Protein AF-A0AB39KLT4-F1 (afdb_monomer)

Sequence (245 aa):
MTHFNELHLILNKYLKWNKSHVKCFTLIMLALIVKQTCNLSSASKALPITCLPQSFYRRIQRFFADQYFDYRQISQLIFNIFSFDKVQLTLDRTNWKWGKRDINLLMLAIVYRGIAILVVSPMFNASAIRDYALRWEIETLFSCLKGRGFNLENTRLTDPRRVKKLIAVLAIGFCWCYLTGEWQHDRKKAIKIKKHGRLSVSLFRYGLDYVQMAILRLIGFGKKEEFKKVLAILRKKKPDRTRAL

Secondary structure (DSSP, 8-state):
-HHHHHHHHHHHTT----HHHHHHHHHHHHHHHHHT---HHHHTTSS--SS-HHHHHHHHHHHHHH----HHHHHHHHHHHHT-SS-EEEEEEEEEEETTEEEEEEEEEEEETTEEEE---SS--GGGGTTTT--HHHHHHHHHHTTTTT-GGG----SHHHHHHHHHHHHHHHHHHHHHHHHHHHHT-PPPBPTTSSBSS-HHHHHHHHHHHHHHHHHHH--HHHHHHHHHHHH---TTTT---

Structure (mmCIF, N/CA/C/O backbone):
data_AF-A0AB39KLT4-F1
#
_entry.id   AF-A0AB39KLT4-F1
#
loop_
_atom_site.group_PDB
_atom_site.id
_atom_site.type_symbol
_atom_site.label_atom_id
_atom_site.label_alt_id
_atom_site.label_comp_id
_atom_site.label_asym_id
_atom_site.label_entity_id
_atom_site.label_seq_id
_atom_site.pdbx_PDB_ins_code
_atom_site.Cartn_x
_atom_site.Cartn_y
_atom_site.Cartn_z
_atom_site.occupancy
_atom_site.B_iso_or_equiv
_atom_site.auth_seq_id
_atom_site.auth_comp_id
_atom_site.auth_asym_id
_atom_site.auth_atom_id
_atom_site.pdbx_PDB_model_num
ATOM 1 N N . MET A 1 1 ? 5.749 8.772 16.935 1.00 54.19 1 MET A N 1
ATOM 2 C CA . MET A 1 1 ? 6.040 7.799 15.844 1.00 54.19 1 MET A CA 1
ATOM 3 C C . MET A 1 1 ? 5.883 6.319 16.248 1.00 54.19 1 MET A C 1
ATOM 5 O O . MET A 1 1 ? 6.226 5.443 15.463 1.00 54.19 1 MET A O 1
ATOM 9 N N . THR A 1 2 ? 5.332 5.997 17.424 1.00 57.59 2 THR A N 1
ATOM 10 C CA . THR A 1 2 ? 5.188 4.616 17.936 1.00 57.59 2 THR A CA 1
ATOM 11 C C . THR A 1 2 ? 4.309 3.716 17.060 1.00 57.59 2 THR A C 1
ATOM 13 O O . THR A 1 2 ? 4.642 2.557 16.853 1.00 57.59 2 THR A O 1
ATOM 16 N N . HIS A 1 3 ? 3.249 4.245 16.449 1.00 64.12 3 HIS A N 1
ATOM 17 C CA . HIS A 1 3 ? 2.343 3.430 15.629 1.00 64.12 3 HIS A CA 1
ATOM 18 C C . HIS A 1 3 ? 2.910 3.034 14.257 1.00 64.12 3 HIS A C 1
ATOM 20 O O . HIS A 1 3 ? 2.567 1.977 13.733 1.00 64.12 3 HIS A O 1
ATOM 26 N N . PHE A 1 4 ? 3.840 3.809 13.686 1.00 73.81 4 PHE A N 1
ATOM 27 C CA . PHE A 1 4 ? 4.582 3.347 12.505 1.00 73.81 4 PHE A CA 1
ATOM 28 C C . PHE A 1 4 ? 5.526 2.190 12.851 1.00 73.81 4 PHE A C 1
ATOM 30 O O . PHE A 1 4 ? 5.764 1.327 12.006 1.00 73.81 4 PHE A O 1
ATOM 37 N N . ASN A 1 5 ? 5.999 2.115 14.102 1.00 78.31 5 ASN A N 1
ATOM 38 C CA . ASN A 1 5 ? 6.772 0.966 14.567 1.00 78.31 5 ASN A CA 1
ATOM 39 C C . ASN A 1 5 ? 5.910 -0.303 14.627 1.00 78.31 5 ASN A C 1
ATOM 41 O O . ASN A 1 5 ? 6.411 -1.378 14.324 1.00 78.31 5 ASN A O 1
ATOM 45 N N . GLU A 1 6 ? 4.618 -0.202 14.947 1.00 82.94 6 GLU A N 1
ATOM 46 C CA . GLU A 1 6 ? 3.718 -1.362 14.937 1.00 82.94 6 GLU A CA 1
ATOM 47 C C . GLU A 1 6 ? 3.526 -1.949 13.533 1.00 82.94 6 GLU A C 1
ATOM 49 O O . GLU A 1 6 ? 3.586 -3.166 13.369 1.00 82.94 6 GLU A O 1
ATOM 54 N N . LEU A 1 7 ? 3.334 -1.101 12.516 1.00 84.38 7 LEU A N 1
ATOM 55 C CA . LEU A 1 7 ? 3.268 -1.546 11.119 1.00 84.38 7 LEU A CA 1
ATOM 56 C C . LEU A 1 7 ? 4.579 -2.211 10.689 1.00 84.38 7 LEU A C 1
ATOM 58 O O . LEU A 1 7 ? 4.577 -3.272 10.069 1.00 84.38 7 LEU A O 1
ATOM 62 N N . HIS A 1 8 ? 5.699 -1.609 11.081 1.00 84.94 8 HIS A N 1
ATOM 63 C CA . HIS A 1 8 ? 7.023 -2.169 10.866 1.00 84.94 8 HIS A CA 1
ATOM 64 C C . HIS A 1 8 ? 7.173 -3.562 11.498 1.00 84.94 8 HIS A C 1
ATOM 66 O O . HIS A 1 8 ? 7.682 -4.457 10.833 1.00 84.94 8 HIS A O 1
ATOM 72 N N . LEU A 1 9 ? 6.693 -3.782 12.728 1.00 84.25 9 LEU A N 1
ATOM 73 C CA . LEU A 1 9 ? 6.740 -5.096 13.386 1.00 84.25 9 LEU A CA 1
ATOM 74 C C . LEU A 1 9 ? 5.909 -6.151 12.646 1.00 84.25 9 LEU A C 1
ATOM 76 O O . LEU A 1 9 ? 6.361 -7.285 12.496 1.00 84.25 9 LEU A O 1
ATOM 80 N N . ILE A 1 10 ? 4.724 -5.777 12.146 1.00 84.62 10 ILE A N 1
ATOM 81 C CA . ILE A 1 10 ? 3.888 -6.678 11.338 1.00 84.62 10 ILE A CA 1
ATOM 82 C C . ILE A 1 10 ? 4.647 -7.099 10.079 1.00 84.62 10 ILE A C 1
ATOM 84 O O . ILE A 1 10 ? 4.729 -8.287 9.788 1.00 84.62 10 ILE A O 1
ATOM 88 N N . LEU A 1 11 ? 5.232 -6.141 9.356 1.00 86.06 11 LEU A N 1
ATOM 89 C CA . LEU A 1 11 ? 5.959 -6.419 8.117 1.00 86.06 11 LEU A CA 1
ATOM 90 C C . LEU A 1 11 ? 7.245 -7.217 8.368 1.00 86.06 11 LEU A C 1
ATOM 92 O O . LEU A 1 11 ? 7.521 -8.157 7.632 1.00 86.06 11 LEU A O 1
ATOM 96 N N . ASN A 1 12 ? 7.993 -6.906 9.430 1.00 86.88 12 ASN A N 1
ATOM 97 C CA . ASN A 1 12 ? 9.254 -7.572 9.774 1.00 86.88 12 ASN A CA 1
ATOM 98 C C . ASN A 1 12 ? 9.076 -9.051 10.162 1.00 86.88 12 ASN A C 1
ATOM 100 O O . ASN A 1 12 ? 10.026 -9.821 10.086 1.00 86.88 12 ASN A O 1
ATOM 104 N N . LYS A 1 13 ? 7.866 -9.471 10.562 1.00 84.25 13 LYS A N 1
ATOM 105 C CA . LYS A 1 13 ? 7.557 -10.892 10.800 1.00 84.25 13 LYS A CA 1
ATOM 106 C C . LYS A 1 13 ? 7.669 -11.733 9.523 1.00 84.25 13 LYS A C 1
ATOM 108 O O . LYS A 1 13 ? 7.976 -12.918 9.603 1.00 84.25 13 LYS A O 1
ATOM 113 N N . TYR A 1 14 ? 7.404 -11.128 8.367 1.00 82.56 14 TYR A N 1
ATOM 114 C CA . TYR A 1 14 ? 7.373 -11.823 7.079 1.00 82.56 14 TYR A CA 1
ATOM 115 C C . TYR A 1 14 ? 8.554 -11.444 6.190 1.00 82.56 14 TYR A C 1
ATOM 117 O O . TYR A 1 14 ? 9.120 -12.295 5.511 1.00 82.56 14 TYR A O 1
ATOM 125 N N . LEU A 1 15 ? 8.937 -10.168 6.212 1.00 83.62 15 LEU A N 1
ATOM 126 C CA . LEU A 1 15 ? 10.084 -9.648 5.488 1.00 83.62 15 LEU A CA 1
ATOM 127 C C . LEU A 1 15 ? 11.312 -9.834 6.374 1.00 83.62 15 LEU A C 1
ATOM 129 O O . LEU A 1 15 ? 11.500 -9.087 7.333 1.00 83.62 15 LEU A O 1
ATOM 133 N N . LYS A 1 16 ? 12.156 -10.817 6.050 1.00 84.94 16 LYS A N 1
ATOM 134 C CA . LYS A 1 16 ? 13.413 -11.112 6.764 1.00 84.94 16 LYS A CA 1
ATOM 135 C C . LYS A 1 16 ? 14.506 -10.085 6.439 1.00 84.94 16 LYS A C 1
ATOM 137 O O . LYS A 1 16 ? 15.639 -10.429 6.120 1.00 84.94 16 LYS A O 1
ATOM 142 N N . TRP A 1 17 ? 14.147 -8.809 6.422 1.00 89.88 17 TRP A N 1
ATOM 143 C CA . TRP A 1 17 ? 15.053 -7.709 6.127 1.00 89.88 17 TRP A CA 1
ATOM 144 C C . TRP A 1 17 ? 15.588 -7.110 7.422 1.00 89.88 17 TRP A C 1
ATOM 146 O O . TRP A 1 17 ? 15.015 -7.276 8.496 1.00 89.88 17 TRP A O 1
ATOM 156 N N . ASN A 1 18 ? 16.683 -6.358 7.322 1.00 90.19 18 ASN A N 1
ATOM 157 C CA . ASN A 1 18 ? 17.160 -5.599 8.467 1.00 90.19 18 ASN A CA 1
ATOM 158 C C . ASN A 1 18 ? 16.132 -4.517 8.880 1.00 90.19 18 ASN A C 1
ATOM 160 O O . ASN A 1 18 ? 15.278 -4.063 8.103 1.00 90.19 18 ASN A O 1
ATOM 164 N N . LYS A 1 19 ? 16.248 -4.051 10.127 1.00 87.44 19 LYS A N 1
ATOM 165 C CA . LYS A 1 19 ? 15.305 -3.093 10.720 1.00 87.44 19 LYS A CA 1
ATOM 166 C C . LYS A 1 19 ? 15.206 -1.784 9.925 1.00 87.44 19 LYS A C 1
ATOM 168 O O . LYS A 1 19 ? 14.123 -1.210 9.805 1.00 87.44 19 LYS A O 1
ATOM 173 N N . SER A 1 20 ? 16.318 -1.280 9.389 1.00 87.88 20 SER A N 1
ATOM 174 C CA . SER A 1 20 ? 16.344 -0.016 8.640 1.00 87.88 20 SER A CA 1
ATOM 175 C C . SER A 1 20 ? 15.633 -0.134 7.287 1.00 87.88 20 SER A C 1
ATOM 177 O O . SER A 1 20 ? 14.920 0.793 6.896 1.00 87.88 20 SER A O 1
ATOM 179 N N . HIS A 1 21 ? 15.739 -1.277 6.610 1.00 90.44 21 HIS A N 1
ATOM 180 C CA . HIS A 1 21 ? 15.099 -1.541 5.323 1.00 90.44 21 HIS A CA 1
ATOM 181 C C . HIS A 1 21 ? 13.593 -1.730 5.473 1.00 90.44 21 HIS A C 1
ATOM 183 O O . HIS A 1 21 ? 12.843 -1.112 4.719 1.00 90.44 21 HIS A O 1
ATOM 189 N N . VAL A 1 22 ? 13.116 -2.463 6.488 1.00 91.19 22 VAL A N 1
ATOM 190 C CA . VAL A 1 22 ? 11.664 -2.553 6.741 1.00 91.19 22 VAL A CA 1
ATOM 191 C C . VAL A 1 22 ? 11.091 -1.192 7.140 1.00 91.19 22 VAL A C 1
ATOM 193 O O . VAL A 1 22 ? 9.999 -0.830 6.698 1.00 91.19 22 VAL A O 1
ATOM 196 N N . LYS A 1 23 ? 11.816 -0.383 7.929 1.00 89.44 23 LYS A N 1
ATOM 197 C CA . LYS A 1 23 ? 11.408 1.006 8.213 1.00 89.44 23 LYS A CA 1
ATOM 198 C C . LYS A 1 23 ? 11.311 1.839 6.932 1.00 89.44 23 LYS A C 1
ATOM 200 O O . LYS A 1 23 ? 10.306 2.515 6.730 1.00 89.44 23 LYS A O 1
ATOM 205 N N . CYS A 1 24 ? 12.318 1.775 6.058 1.00 91.31 24 CYS A N 1
ATOM 206 C CA . CYS A 1 24 ? 12.301 2.487 4.781 1.00 91.31 24 CYS A CA 1
ATOM 207 C C . CYS A 1 24 ? 11.128 2.032 3.906 1.00 91.31 24 CYS A C 1
ATOM 209 O O . CYS A 1 24 ? 10.390 2.874 3.404 1.00 91.31 24 CYS A O 1
ATOM 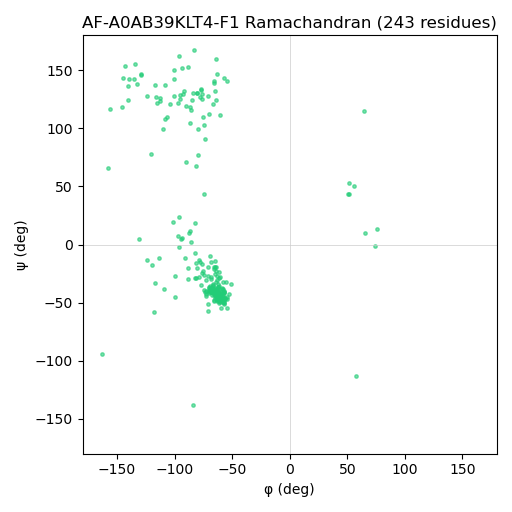211 N N . PHE A 1 25 ? 10.907 0.722 3.786 1.00 93.00 25 PHE A N 1
ATOM 212 C CA . PHE A 1 25 ? 9.783 0.142 3.054 1.00 93.00 25 PHE A CA 1
ATOM 213 C C . PHE A 1 25 ? 8.436 0.638 3.587 1.00 93.00 25 PHE A C 1
ATOM 215 O O . PHE A 1 25 ? 7.585 1.074 2.815 1.00 93.00 25 PHE A O 1
ATOM 222 N N . THR A 1 26 ? 8.270 0.638 4.912 1.00 92.44 26 THR A N 1
ATOM 223 C CA . THR A 1 26 ? 7.058 1.129 5.580 1.00 92.44 26 THR A CA 1
ATOM 224 C C . THR A 1 26 ? 6.803 2.593 5.228 1.00 92.44 26 THR A C 1
ATOM 226 O O . THR A 1 26 ? 5.696 2.950 4.835 1.00 92.44 26 THR A O 1
ATOM 229 N N . LEU A 1 27 ? 7.835 3.440 5.306 1.00 92.12 27 LEU A N 1
ATOM 230 C CA . LEU A 1 27 ? 7.728 4.858 4.956 1.00 92.12 27 LEU A CA 1
ATOM 231 C C . LEU A 1 27 ? 7.417 5.072 3.471 1.00 92.12 27 LEU A C 1
ATOM 233 O O . LEU A 1 27 ? 6.599 5.929 3.153 1.00 92.12 27 LEU A O 1
ATOM 237 N N . ILE A 1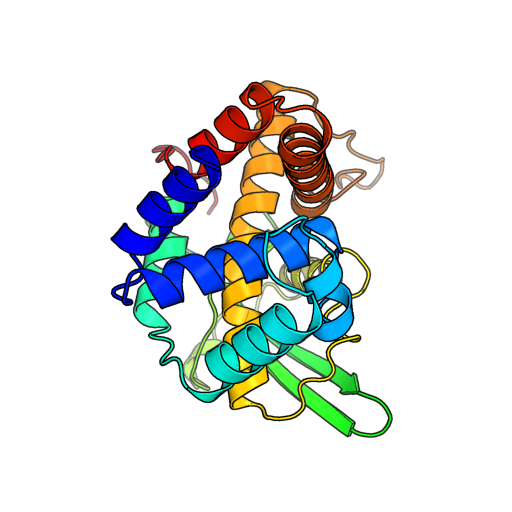 28 ? 8.034 4.298 2.572 1.00 94.12 28 ILE A N 1
ATOM 238 C CA . ILE A 1 28 ? 7.738 4.350 1.134 1.00 94.12 28 ILE A CA 1
ATOM 239 C C . ILE A 1 28 ? 6.266 4.008 0.910 1.00 94.12 28 ILE A C 1
ATOM 241 O O . ILE A 1 28 ? 5.546 4.809 0.329 1.00 94.12 28 ILE A O 1
ATOM 245 N N . MET A 1 29 ? 5.796 2.866 1.412 1.00 94.75 29 MET A N 1
ATOM 246 C CA . MET A 1 29 ? 4.407 2.431 1.244 1.00 94.75 29 MET A CA 1
ATOM 247 C C . MET A 1 29 ? 3.411 3.479 1.764 1.00 94.75 29 MET A C 1
ATOM 249 O O . MET A 1 29 ? 2.468 3.832 1.060 1.00 94.75 29 MET A O 1
ATOM 253 N N . LEU A 1 30 ? 3.647 4.028 2.961 1.00 93.88 30 LEU A N 1
ATOM 254 C CA . LEU A 1 30 ? 2.813 5.092 3.529 1.00 93.88 30 LEU A CA 1
ATOM 255 C C . LEU A 1 30 ? 2.836 6.360 2.668 1.00 93.88 30 LEU A C 1
ATOM 257 O O . LEU A 1 30 ? 1.790 6.961 2.446 1.00 93.88 30 LEU A O 1
ATOM 261 N N . ALA A 1 31 ? 4.000 6.757 2.152 1.00 94.25 31 ALA A N 1
ATOM 262 C CA . ALA A 1 31 ? 4.128 7.918 1.279 1.00 94.25 31 ALA A CA 1
ATOM 263 C C . ALA A 1 31 ? 3.367 7.739 -0.045 1.00 94.25 31 ALA A C 1
ATOM 265 O O . ALA A 1 31 ? 2.678 8.663 -0.479 1.00 94.25 31 ALA A O 1
ATOM 266 N N . LEU A 1 32 ? 3.444 6.548 -0.653 1.00 95.12 32 LEU A N 1
ATOM 267 C CA . LEU A 1 32 ? 2.709 6.207 -1.876 1.00 95.12 32 LEU A CA 1
ATOM 268 C C . LEU A 1 32 ? 1.192 6.217 -1.640 1.00 95.12 32 LEU A C 1
ATOM 270 O O . LEU A 1 32 ? 0.457 6.727 -2.479 1.00 95.12 32 LEU A O 1
ATOM 274 N N . ILE A 1 33 ? 0.724 5.715 -0.491 1.00 95.12 33 ILE A N 1
ATOM 275 C CA . ILE A 1 33 ? -0.693 5.760 -0.092 1.00 95.12 33 ILE A CA 1
ATOM 276 C C . ILE A 1 33 ? -1.153 7.205 0.136 1.00 95.12 33 ILE A C 1
ATOM 278 O O . ILE A 1 33 ? -2.187 7.617 -0.382 1.00 95.12 33 ILE A O 1
ATOM 282 N N . VAL A 1 34 ? -0.377 7.995 0.884 1.00 94.44 34 VAL A N 1
ATOM 283 C CA . VAL A 1 34 ? -0.745 9.374 1.234 1.00 94.44 34 VAL A CA 1
ATOM 284 C C . VAL A 1 34 ? -0.762 10.283 0.012 1.00 94.44 34 VAL A C 1
ATOM 286 O O . VAL A 1 34 ? -1.661 11.111 -0.105 1.00 94.44 34 VAL A O 1
ATOM 289 N N . LYS A 1 35 ? 0.206 10.151 -0.900 1.00 93.69 35 LYS A N 1
ATOM 290 C CA . LYS A 1 35 ? 0.260 10.976 -2.117 1.00 93.69 35 LYS A CA 1
ATOM 291 C C . LYS A 1 35 ? -0.455 10.373 -3.314 1.00 93.69 35 LYS A C 1
ATOM 293 O O . LYS A 1 35 ? -0.621 11.090 -4.294 1.00 93.69 35 LYS A O 1
ATOM 298 N N . GLN A 1 36 ? -0.854 9.103 -3.253 1.00 93.75 36 GLN A N 1
ATOM 299 C CA . GLN A 1 36 ? -1.501 8.397 -4.361 1.00 93.75 36 GLN A CA 1
ATOM 300 C C . GLN A 1 36 ? -0.707 8.536 -5.676 1.00 93.75 36 GLN A C 1
ATOM 302 O O . GLN A 1 36 ? -1.240 8.831 -6.742 1.00 93.75 36 GLN A O 1
ATOM 307 N N . THR A 1 37 ? 0.619 8.397 -5.579 1.00 92.12 37 THR A N 1
ATOM 308 C CA . THR A 1 37 ? 1.544 8.574 -6.704 1.00 92.12 37 THR A CA 1
ATOM 309 C C . THR A 1 37 ? 2.712 7.613 -6.616 1.00 92.12 37 THR A C 1
ATOM 311 O O . THR A 1 37 ? 3.246 7.392 -5.534 1.00 92.12 37 THR A O 1
ATOM 314 N N . CYS A 1 38 ? 3.163 7.114 -7.765 1.00 90.56 38 CYS A N 1
ATOM 315 C CA . CYS A 1 38 ? 4.400 6.349 -7.897 1.00 90.56 38 CYS A CA 1
ATOM 316 C C . CYS A 1 38 ? 5.606 7.205 -8.301 1.00 90.56 38 CYS A C 1
ATOM 318 O O . CYS A 1 38 ? 6.704 6.680 -8.506 1.00 90.56 38 CYS A O 1
ATOM 320 N N . ASN A 1 39 ? 5.438 8.527 -8.386 1.00 92.25 39 ASN A N 1
ATOM 321 C CA . ASN A 1 39 ? 6.555 9.444 -8.532 1.00 92.25 39 ASN A CA 1
ATOM 322 C C . ASN A 1 39 ? 7.295 9.565 -7.192 1.00 92.25 39 ASN A C 1
ATOM 324 O O . ASN A 1 39 ? 6.855 10.260 -6.277 1.00 92.25 39 ASN A O 1
ATOM 328 N N . LEU A 1 40 ? 8.438 8.888 -7.081 1.00 91.69 40 LEU A N 1
ATOM 329 C CA . LEU A 1 40 ? 9.187 8.773 -5.826 1.00 91.69 40 LEU A CA 1
ATOM 330 C C . LEU A 1 40 ? 9.717 10.115 -5.287 1.00 91.69 40 LEU A C 1
ATOM 332 O O . LEU A 1 40 ? 9.878 10.256 -4.076 1.00 91.69 40 LEU A O 1
ATOM 336 N N . SER A 1 41 ? 9.959 11.102 -6.157 1.00 92.44 41 SER A N 1
ATOM 337 C CA . SER A 1 41 ? 10.373 12.452 -5.744 1.00 92.44 41 SER A CA 1
ATOM 338 C C . SER A 1 41 ? 9.201 13.241 -5.156 1.00 92.44 41 SER A C 1
ATOM 340 O O . SER A 1 41 ? 9.350 13.924 -4.144 1.00 92.44 41 SER A O 1
ATOM 342 N N . SER A 1 42 ? 8.008 13.108 -5.739 1.00 91.75 42 SER A N 1
ATOM 343 C CA . SER A 1 42 ? 6.789 13.691 -5.169 1.00 91.75 42 SER A CA 1
ATOM 344 C C . SER A 1 42 ? 6.378 12.986 -3.873 1.00 91.75 42 SER A C 1
ATOM 346 O O . SER A 1 42 ? 6.006 13.645 -2.901 1.00 91.75 42 SER A O 1
ATOM 348 N N . ALA A 1 43 ? 6.487 11.655 -3.826 1.00 91.75 43 ALA A N 1
ATOM 349 C CA . ALA A 1 43 ? 6.172 10.852 -2.648 1.00 91.75 43 ALA A CA 1
ATOM 350 C C . ALA A 1 43 ? 7.106 11.156 -1.464 1.00 91.75 43 ALA A C 1
ATOM 352 O O . ALA A 1 43 ? 6.661 11.144 -0.320 1.00 91.75 43 ALA A O 1
ATOM 353 N N . SER A 1 44 ? 8.376 11.511 -1.691 1.00 91.56 44 SER A N 1
ATOM 354 C CA . SER A 1 44 ? 9.287 11.838 -0.583 1.00 91.56 44 SER A CA 1
ATOM 355 C C . SER A 1 44 ? 8.880 13.089 0.212 1.00 91.56 44 SER A C 1
ATOM 357 O O . SER A 1 44 ? 9.359 13.290 1.325 1.00 91.56 44 SER A O 1
ATOM 359 N N . LYS A 1 45 ? 7.962 13.901 -0.326 1.00 91.44 45 LYS A N 1
ATOM 360 C CA . LYS A 1 45 ? 7.385 15.093 0.316 1.00 91.44 45 LYS A CA 1
ATOM 361 C C . LYS A 1 45 ? 6.067 14.797 1.053 1.00 91.44 45 LYS A C 1
ATOM 363 O O . LYS A 1 45 ? 5.379 15.718 1.476 1.00 91.44 45 LYS A O 1
ATOM 368 N N . ALA A 1 46 ? 5.653 13.529 1.130 1.00 89.12 46 ALA A N 1
ATOM 369 C CA . ALA A 1 46 ? 4.340 13.125 1.637 1.00 89.12 46 ALA A CA 1
ATOM 370 C C . ALA A 1 46 ? 4.203 13.145 3.158 1.00 89.12 46 ALA A C 1
ATOM 372 O O . ALA A 1 46 ? 3.112 13.376 3.672 1.00 89.12 46 ALA A O 1
ATOM 373 N N . LEU A 1 47 ? 5.285 12.813 3.857 1.00 86.38 47 LEU A N 1
ATOM 374 C CA . LEU A 1 47 ? 5.279 12.534 5.286 1.00 86.38 47 LEU A CA 1
ATOM 375 C C . LEU A 1 47 ? 6.160 13.570 5.997 1.00 86.38 47 LEU A C 1
ATOM 377 O O . LEU A 1 47 ? 7.266 13.824 5.516 1.00 86.38 47 LEU A O 1
ATOM 381 N N . PRO A 1 48 ? 5.738 14.126 7.145 1.00 82.75 48 PRO A N 1
ATOM 382 C CA . PRO A 1 48 ? 6.571 15.004 7.958 1.00 82.75 48 PRO A CA 1
ATOM 383 C C . PRO A 1 48 ? 7.531 14.153 8.786 1.00 82.75 48 PRO A C 1
ATOM 385 O O . PRO A 1 48 ? 7.331 13.856 9.963 1.00 82.75 48 PRO A O 1
ATOM 388 N N . ILE A 1 49 ? 8.561 13.677 8.105 1.00 82.31 49 ILE A N 1
ATOM 389 C CA . ILE A 1 49 ? 9.702 12.992 8.699 1.00 82.31 49 ILE A CA 1
ATOM 390 C C . ILE A 1 49 ? 10.761 14.026 9.081 1.00 82.31 49 ILE A C 1
ATOM 392 O O . ILE A 1 49 ? 10.874 15.071 8.452 1.00 82.31 49 ILE A O 1
ATOM 396 N N . THR A 1 50 ? 11.569 13.714 10.093 1.00 81.62 50 THR A N 1
ATOM 397 C CA . THR A 1 50 ? 12.601 14.626 10.618 1.00 81.62 50 THR A CA 1
ATOM 398 C C . THR A 1 50 ? 13.702 14.961 9.612 1.00 81.62 50 THR A C 1
ATOM 400 O O . THR A 1 50 ? 14.419 15.938 9.781 1.00 81.62 50 THR A O 1
ATOM 403 N N . CYS A 1 51 ? 13.870 14.150 8.566 1.00 83.12 51 CYS A N 1
ATOM 404 C CA . CYS A 1 51 ? 14.885 14.374 7.547 1.00 83.12 51 CYS A CA 1
ATOM 405 C C . CYS A 1 51 ? 14.347 15.170 6.353 1.00 83.12 51 CYS A C 1
ATOM 407 O O . CYS A 1 51 ? 13.192 15.016 5.959 1.00 83.12 51 CYS A O 1
ATOM 409 N N . LEU A 1 52 ? 15.240 15.904 5.685 1.00 86.50 52 LEU A N 1
ATOM 410 C CA . LEU A 1 52 ? 14.925 16.631 4.456 1.00 86.50 52 LEU A CA 1
ATOM 411 C C . LEU A 1 52 ? 14.311 15.708 3.375 1.00 86.50 52 LEU A C 1
ATOM 413 O O . LEU A 1 52 ? 14.806 14.587 3.177 1.00 86.50 52 LEU A O 1
ATOM 417 N N . PRO A 1 53 ? 13.305 16.173 2.603 1.00 87.25 53 PRO A N 1
ATOM 418 C CA . PRO A 1 53 ? 12.667 15.375 1.548 1.00 87.25 53 PRO A CA 1
ATOM 419 C C . PRO A 1 53 ? 13.645 14.818 0.506 1.00 87.25 53 PRO A C 1
ATOM 421 O O . PRO A 1 53 ? 13.451 13.711 -0.002 1.00 87.25 53 PRO A O 1
ATOM 424 N N . GLN A 1 54 ? 14.724 15.551 0.214 1.00 89.12 54 GLN A N 1
ATOM 425 C CA . GLN A 1 54 ? 15.766 15.112 -0.716 1.00 89.12 54 GLN A CA 1
ATOM 426 C C . GLN A 1 54 ? 16.598 13.954 -0.149 1.00 89.12 54 GLN A C 1
ATOM 428 O O . GLN A 1 54 ? 16.896 12.990 -0.856 1.00 89.12 54 GLN A O 1
ATOM 433 N N . SER A 1 55 ? 16.922 13.996 1.145 1.00 91.56 55 SER A N 1
ATOM 434 C CA . SER A 1 55 ? 17.613 12.904 1.837 1.00 91.56 55 SER A CA 1
ATOM 435 C C . SER A 1 55 ? 16.749 11.646 1.880 1.00 91.56 55 SER A C 1
ATOM 437 O O . SER A 1 55 ? 17.251 10.538 1.666 1.00 91.56 55 SER A O 1
ATOM 439 N N . PHE A 1 56 ? 15.435 11.800 2.086 1.00 91.50 56 PHE A N 1
ATOM 440 C CA . PHE A 1 56 ? 14.513 10.675 1.976 1.00 91.50 56 PHE A CA 1
ATOM 441 C C . PHE A 1 56 ? 14.446 10.139 0.549 1.00 91.50 56 PHE A C 1
ATOM 443 O O . PHE A 1 56 ? 14.612 8.938 0.378 1.00 91.50 56 PHE A O 1
ATOM 450 N N . TYR A 1 57 ? 14.319 10.996 -0.467 1.00 93.88 57 TYR A N 1
ATOM 451 C CA . TYR A 1 57 ? 14.316 10.567 -1.867 1.00 93.88 57 TYR A CA 1
ATOM 452 C C . TYR A 1 57 ? 15.561 9.742 -2.231 1.00 93.88 57 TYR A C 1
ATOM 454 O O . TYR A 1 57 ? 15.427 8.632 -2.745 1.00 93.88 57 TYR A O 1
ATOM 462 N N . ARG A 1 58 ? 16.765 10.196 -1.851 1.00 93.38 58 ARG A N 1
ATOM 463 C CA . ARG A 1 58 ? 18.016 9.434 -2.049 1.00 93.38 58 ARG A CA 1
ATOM 464 C C . ARG A 1 58 ? 17.998 8.071 -1.357 1.00 93.38 58 ARG A C 1
ATOM 466 O O . ARG A 1 58 ? 18.548 7.101 -1.872 1.00 93.38 58 ARG A O 1
ATOM 473 N N . ARG A 1 59 ? 17.395 7.985 -0.171 1.00 92.75 59 ARG A N 1
ATOM 474 C CA . ARG A 1 59 ? 17.241 6.721 0.566 1.00 92.75 59 ARG A CA 1
ATOM 475 C C . ARG A 1 59 ? 16.239 5.785 -0.117 1.00 92.75 59 ARG A C 1
ATOM 477 O O . ARG A 1 59 ? 16.502 4.591 -0.177 1.00 92.75 59 ARG A O 1
ATOM 484 N N . ILE A 1 60 ? 15.153 6.314 -0.686 1.00 93.56 60 ILE A N 1
ATOM 485 C CA . ILE A 1 60 ? 14.217 5.540 -1.516 1.00 93.56 60 ILE A CA 1
ATOM 486 C C . ILE A 1 60 ? 14.940 4.990 -2.753 1.00 93.56 60 ILE A C 1
ATOM 488 O O . ILE A 1 60 ? 14.813 3.808 -3.062 1.00 93.56 60 ILE A O 1
ATOM 492 N N . GLN A 1 61 ? 15.725 5.821 -3.445 1.00 93.75 61 GLN A N 1
ATOM 493 C CA . GLN A 1 61 ? 16.488 5.400 -4.626 1.00 93.75 61 GLN A CA 1
ATOM 494 C C . GLN A 1 61 ? 17.467 4.265 -4.296 1.00 93.75 61 GLN A C 1
ATOM 496 O O . GLN A 1 61 ? 17.458 3.249 -4.988 1.00 93.75 61 GLN A O 1
ATOM 501 N N . ARG A 1 62 ? 18.245 4.405 -3.213 1.00 93.62 62 ARG A N 1
ATOM 502 C CA . ARG A 1 62 ? 19.146 3.350 -2.715 1.00 93.62 62 ARG A CA 1
ATOM 503 C C . ARG A 1 62 ? 18.394 2.083 -2.332 1.00 93.62 62 ARG A C 1
ATOM 505 O O . ARG A 1 62 ? 18.769 1.002 -2.753 1.00 93.62 62 ARG A O 1
ATOM 512 N N . PHE A 1 63 ? 17.265 2.206 -1.635 1.00 94.69 63 PHE A N 1
ATOM 513 C CA . PHE A 1 63 ? 16.428 1.055 -1.303 1.00 94.69 63 PHE A CA 1
ATOM 514 C C . PHE A 1 63 ? 16.005 0.275 -2.561 1.00 94.69 63 PHE A C 1
ATOM 516 O O . PHE A 1 63 ? 16.164 -0.940 -2.616 1.00 94.69 63 PHE A O 1
ATOM 523 N N . PHE A 1 64 ? 15.538 0.952 -3.613 1.00 93.25 64 PHE A N 1
ATOM 524 C CA . PHE A 1 64 ? 15.186 0.274 -4.865 1.00 93.25 64 PHE A CA 1
ATOM 525 C C . PHE A 1 64 ? 16.398 -0.239 -5.655 1.00 93.25 64 PHE A C 1
ATOM 527 O O . PHE A 1 64 ? 16.258 -1.221 -6.385 1.00 93.25 64 PHE A O 1
ATOM 534 N N . ALA A 1 65 ? 17.574 0.371 -5.519 1.00 92.12 65 ALA A N 1
ATOM 535 C CA . ALA A 1 65 ? 18.801 -0.131 -6.129 1.00 92.12 65 ALA A CA 1
ATOM 536 C C . ALA A 1 65 ? 19.281 -1.411 -5.426 1.00 92.12 65 ALA A C 1
ATOM 538 O O . ALA A 1 65 ? 19.313 -2.475 -6.047 1.00 92.12 65 ALA A O 1
ATOM 539 N N . ASP A 1 66 ? 19.499 -1.334 -4.117 1.00 91.31 66 ASP A N 1
ATOM 540 C CA . ASP A 1 66 ? 20.356 -2.273 -3.393 1.00 91.31 66 ASP A CA 1
ATOM 541 C C . ASP A 1 66 ? 19.560 -3.358 -2.660 1.00 91.31 66 ASP A C 1
ATOM 543 O O . ASP A 1 66 ? 20.048 -4.470 -2.472 1.00 91.31 66 ASP A O 1
ATOM 547 N N . GLN A 1 67 ? 18.306 -3.084 -2.272 1.00 93.06 67 GLN A N 1
ATOM 548 C CA . GLN A 1 67 ? 17.556 -4.049 -1.471 1.00 93.06 67 GLN A CA 1
ATOM 549 C C . GLN A 1 67 ? 17.150 -5.273 -2.289 1.00 93.06 67 GLN A C 1
ATOM 551 O O . GLN A 1 67 ? 16.480 -5.151 -3.322 1.00 93.06 67 GLN A O 1
ATOM 556 N N . TYR A 1 68 ? 17.473 -6.460 -1.779 1.00 89.81 68 TYR A N 1
ATOM 557 C CA . TYR A 1 68 ? 16.975 -7.719 -2.317 1.00 89.81 68 TYR A CA 1
ATOM 558 C C . TYR A 1 68 ? 15.514 -7.956 -1.906 1.00 89.81 68 TYR A C 1
ATOM 560 O O . TYR A 1 68 ? 15.1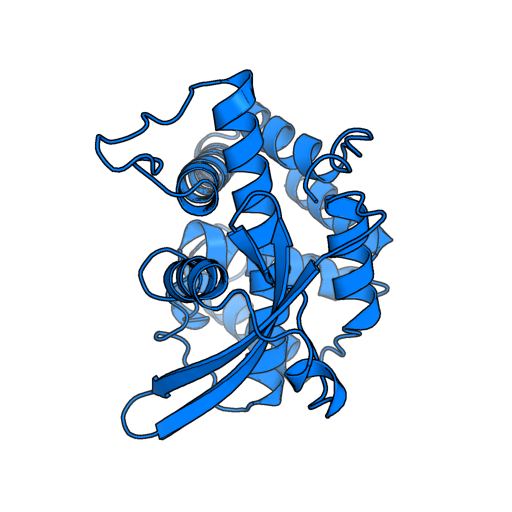48 -7.850 -0.733 1.00 89.81 68 TYR A O 1
ATOM 568 N N . PHE A 1 69 ? 14.670 -8.275 -2.887 1.00 87.00 69 PHE A N 1
ATOM 569 C CA . PHE A 1 69 ? 13.261 -8.601 -2.679 1.00 87.00 69 PHE A CA 1
ATOM 570 C C . PHE A 1 69 ? 13.059 -10.096 -2.897 1.00 87.00 69 PHE A C 1
ATOM 572 O O . PHE A 1 69 ? 13.072 -10.567 -4.035 1.00 87.00 69 PHE A O 1
ATOM 579 N N . ASP A 1 70 ? 12.832 -10.824 -1.807 1.00 84.81 70 ASP A N 1
ATOM 580 C CA . ASP A 1 70 ? 12.367 -12.204 -1.871 1.00 84.81 70 ASP A CA 1
ATOM 581 C C . ASP A 1 70 ? 10.856 -12.211 -2.129 1.00 84.81 70 ASP A C 1
ATOM 583 O O . ASP A 1 70 ? 10.042 -12.015 -1.225 1.00 84.81 70 ASP A O 1
ATOM 587 N N . TYR A 1 71 ? 10.471 -12.416 -3.387 1.00 82.75 71 TYR A N 1
ATOM 588 C CA . TYR A 1 71 ? 9.064 -12.434 -3.782 1.00 82.75 71 TYR A CA 1
ATOM 589 C C . TYR A 1 71 ? 8.287 -13.582 -3.128 1.00 82.75 71 TYR A C 1
ATOM 591 O O . TYR A 1 71 ? 7.086 -13.438 -2.937 1.00 82.75 71 TYR A O 1
ATOM 599 N N . ARG A 1 72 ? 8.951 -14.663 -2.688 1.00 80.44 72 ARG A N 1
ATOM 600 C CA . ARG A 1 72 ? 8.284 -15.732 -1.929 1.00 80.44 72 ARG A CA 1
ATOM 601 C C . ARG A 1 72 ? 7.804 -15.213 -0.577 1.00 80.44 72 ARG A C 1
ATOM 603 O O . ARG A 1 72 ? 6.674 -15.496 -0.195 1.00 80.44 72 ARG A O 1
ATOM 610 N N . GLN A 1 73 ? 8.611 -14.399 0.108 1.00 82.25 73 GLN A N 1
ATOM 611 C CA . GLN A 1 73 ? 8.217 -13.753 1.370 1.00 82.25 73 GLN A CA 1
ATOM 612 C C . GLN A 1 73 ? 7.067 -12.762 1.165 1.00 82.25 73 GLN A C 1
ATOM 614 O O . GLN A 1 73 ? 6.150 -12.701 1.983 1.00 82.25 73 GLN A O 1
ATOM 619 N N . ILE A 1 74 ? 7.080 -12.013 0.056 1.00 83.81 74 ILE A N 1
ATOM 620 C CA . ILE A 1 74 ? 5.985 -11.097 -0.304 1.00 83.81 74 ILE A CA 1
ATOM 621 C C . ILE A 1 74 ? 4.687 -11.880 -0.533 1.00 83.81 74 ILE A C 1
ATOM 623 O O . ILE A 1 74 ? 3.653 -11.524 0.030 1.00 83.81 74 ILE A O 1
ATOM 627 N N . SER A 1 75 ? 4.734 -12.970 -1.302 1.00 81.62 75 SER A N 1
ATOM 628 C CA . SER A 1 75 ? 3.562 -13.817 -1.527 1.00 81.62 75 SER A CA 1
ATOM 629 C C . SER A 1 75 ? 3.089 -14.462 -0.222 1.00 81.62 75 SER A C 1
ATOM 631 O O . SER A 1 75 ? 1.911 -14.370 0.094 1.00 81.62 75 SER A O 1
ATOM 633 N N . GLN A 1 76 ? 3.984 -15.017 0.601 1.00 80.88 76 GLN A N 1
ATOM 634 C CA . GLN A 1 76 ? 3.635 -15.567 1.919 1.00 80.88 76 GLN A CA 1
ATOM 635 C C . GLN A 1 76 ? 2.962 -14.529 2.821 1.00 80.88 76 GLN A C 1
ATOM 637 O O . GLN A 1 76 ? 1.994 -14.852 3.507 1.00 80.88 76 GLN A O 1
ATOM 642 N N . LEU A 1 77 ? 3.439 -13.282 2.823 1.00 83.81 77 LEU A N 1
ATOM 643 C CA . LEU A 1 77 ? 2.791 -12.188 3.543 1.00 83.81 77 LEU A CA 1
ATOM 644 C C . LEU A 1 77 ? 1.354 -11.984 3.049 1.00 83.81 77 LEU A C 1
ATOM 646 O O . LEU A 1 77 ? 0.444 -11.913 3.868 1.00 83.81 77 LEU A O 1
ATOM 650 N N . ILE A 1 78 ? 1.138 -11.924 1.734 1.00 83.56 78 ILE A N 1
ATOM 651 C CA . ILE A 1 78 ? -0.195 -11.729 1.145 1.00 83.56 78 ILE A CA 1
ATOM 652 C C . ILE A 1 78 ? -1.114 -12.907 1.486 1.00 83.56 78 ILE A C 1
ATOM 654 O O . ILE A 1 78 ? -2.204 -12.695 2.012 1.00 83.56 78 ILE A O 1
ATOM 658 N N . PHE A 1 79 ? -0.653 -14.144 1.298 1.00 81.69 79 PHE A N 1
ATOM 659 C CA . PHE A 1 79 ? -1.408 -15.343 1.670 1.00 81.69 79 PHE A CA 1
ATOM 660 C C . PHE A 1 79 ? -1.789 -15.343 3.152 1.00 81.69 79 PHE A C 1
ATOM 662 O O . PHE A 1 79 ? -2.931 -15.640 3.489 1.00 81.69 79 PHE A O 1
ATOM 669 N N . ASN A 1 80 ? -0.882 -14.933 4.042 1.00 82.25 80 ASN A N 1
ATOM 670 C CA . ASN A 1 80 ? -1.170 -14.834 5.473 1.00 82.25 80 ASN A CA 1
ATOM 671 C C . ASN A 1 80 ? -2.146 -13.697 5.812 1.00 82.25 80 ASN A C 1
ATOM 673 O O . ASN A 1 80 ? -3.046 -13.896 6.629 1.00 82.25 80 ASN A O 1
ATOM 677 N N . ILE A 1 81 ? -1.990 -12.524 5.185 1.00 84.50 81 ILE A N 1
ATOM 678 C CA . ILE A 1 81 ? -2.882 -11.365 5.349 1.00 84.50 81 ILE A CA 1
ATOM 679 C C . ILE A 1 81 ? -4.320 -11.747 4.991 1.00 84.50 81 ILE A C 1
ATOM 681 O O . ILE A 1 81 ? -5.259 -11.343 5.684 1.00 84.50 81 ILE A O 1
ATOM 685 N N . PHE A 1 82 ? -4.496 -12.525 3.923 1.00 82.12 82 PHE A N 1
ATOM 686 C CA . PHE A 1 82 ? -5.808 -12.979 3.482 1.00 82.12 82 PHE A CA 1
ATOM 687 C C . PHE A 1 82 ? -6.259 -14.281 4.138 1.00 82.12 82 PHE A C 1
ATOM 689 O O . PHE A 1 82 ? -7.462 -14.482 4.228 1.00 82.12 82 PHE A O 1
ATOM 696 N N . SER A 1 83 ? -5.345 -15.080 4.696 1.00 82.50 83 SER A N 1
ATOM 697 C CA . SER A 1 83 ? -5.625 -16.434 5.200 1.00 82.50 83 SER A CA 1
ATOM 698 C C . SER A 1 83 ? -6.241 -17.316 4.107 1.00 82.50 83 SER A C 1
ATOM 700 O O . SER A 1 83 ? -7.311 -17.882 4.288 1.00 82.50 83 SER A O 1
ATOM 702 N N . PHE A 1 84 ? -5.597 -17.350 2.936 1.00 72.31 84 PHE A N 1
ATOM 703 C CA . PHE A 1 84 ? -6.041 -18.183 1.819 1.00 72.31 84 PHE A CA 1
ATOM 704 C C . PHE A 1 84 ? -5.674 -19.654 2.033 1.00 72.31 84 PHE A C 1
ATOM 706 O O . PHE A 1 84 ? -4.507 -19.945 2.289 1.00 72.31 84 PHE A O 1
ATOM 713 N N . ASP A 1 85 ? -6.635 -20.553 1.809 1.00 68.56 85 ASP A N 1
ATOM 714 C CA . ASP A 1 85 ? -6.395 -22.005 1.761 1.00 68.56 85 ASP A CA 1
ATOM 715 C C . ASP A 1 85 ? -6.297 -22.517 0.317 1.00 68.56 85 ASP A C 1
ATOM 717 O O . ASP A 1 85 ? -5.378 -23.251 -0.041 1.00 68.56 85 ASP A O 1
ATOM 721 N N . LYS A 1 86 ? -7.224 -22.082 -0.543 1.00 68.88 86 LYS A N 1
ATOM 722 C CA . LYS A 1 86 ? -7.202 -22.290 -1.996 1.00 68.88 86 LYS A CA 1
ATOM 723 C C . LYS A 1 86 ? -7.405 -20.951 -2.688 1.00 68.88 86 LYS A C 1
ATOM 725 O O . LYS A 1 86 ? -8.092 -20.078 -2.161 1.00 68.88 86 LYS A O 1
ATOM 730 N N . VAL A 1 87 ? -6.778 -20.786 -3.847 1.00 72.62 87 VAL A N 1
ATOM 731 C CA . VAL A 1 87 ? -6.807 -19.534 -4.605 1.00 72.62 87 VAL A CA 1
ATOM 732 C C . VAL A 1 87 ? -7.051 -19.830 -6.068 1.00 72.62 87 VAL A C 1
ATOM 734 O O . VAL A 1 87 ? -6.502 -20.788 -6.610 1.00 72.62 87 VAL A O 1
ATOM 737 N N . GLN A 1 88 ? -7.832 -18.975 -6.710 1.00 76.44 88 GLN A N 1
ATOM 738 C CA . GLN A 1 88 ? -7.880 -18.916 -8.158 1.00 76.44 88 GLN A CA 1
ATOM 739 C C . GLN A 1 88 ? -6.865 -17.878 -8.633 1.00 76.44 88 GLN A C 1
ATOM 741 O O . GLN A 1 88 ? -6.799 -16.771 -8.095 1.00 76.44 88 GLN A O 1
ATOM 746 N N . LEU A 1 89 ? -6.046 -18.240 -9.616 1.00 75.44 89 LEU A N 1
ATOM 747 C CA . LEU A 1 89 ? -5.041 -17.351 -10.187 1.00 75.44 89 LEU A CA 1
ATOM 748 C C . LEU A 1 89 ? -5.547 -16.766 -11.502 1.00 75.44 89 LEU A C 1
ATOM 750 O O . LEU A 1 89 ? -6.193 -17.441 -12.294 1.00 75.44 89 LEU A O 1
ATOM 754 N N . THR A 1 90 ? -5.227 -15.498 -11.732 1.00 76.19 90 THR A N 1
ATOM 755 C CA . THR A 1 90 ? -5.401 -14.833 -13.021 1.00 76.19 90 THR A CA 1
ATOM 756 C C . THR A 1 90 ? -4.100 -14.158 -13.418 1.00 76.19 90 THR A C 1
ATOM 758 O O . THR A 1 90 ? -3.324 -13.689 -12.573 1.00 76.19 90 THR A O 1
ATOM 761 N N . LEU A 1 91 ? -3.837 -14.140 -14.718 1.00 76.12 91 LEU A N 1
ATOM 762 C CA . LEU A 1 91 ? -2.605 -13.628 -15.275 1.00 76.12 91 LEU A CA 1
ATOM 763 C C . LEU A 1 91 ? -2.913 -12.855 -16.551 1.00 76.12 91 LEU A C 1
ATOM 765 O O . LEU A 1 91 ? -3.510 -13.384 -17.484 1.00 76.12 91 LEU A O 1
ATOM 769 N N . ASP A 1 92 ? -2.491 -11.596 -16.596 1.00 77.38 92 ASP A N 1
ATOM 770 C CA . ASP A 1 92 ? -2.662 -10.774 -17.790 1.00 77.38 92 ASP A CA 1
ATOM 771 C C . ASP A 1 92 ? -1.466 -9.856 -18.014 1.00 77.38 92 ASP A C 1
ATOM 773 O O . ASP A 1 92 ? -0.729 -9.486 -17.089 1.00 77.38 92 ASP A O 1
ATOM 777 N N . ARG A 1 93 ? -1.263 -9.512 -19.285 1.00 73.94 93 ARG A N 1
ATOM 778 C CA . ARG A 1 93 ? -0.258 -8.536 -19.686 1.00 73.94 93 ARG A CA 1
ATOM 779 C C . ARG A 1 93 ? -0.846 -7.146 -19.553 1.00 73.94 93 ARG A C 1
ATOM 781 O O . ARG A 1 93 ? -1.900 -6.850 -20.100 1.00 73.94 93 ARG A O 1
ATOM 788 N N . THR A 1 94 ? -0.107 -6.264 -18.902 1.00 73.94 94 THR A N 1
ATOM 789 C CA . THR A 1 94 ? -0.401 -4.839 -18.912 1.00 73.94 94 THR A CA 1
ATOM 790 C C . THR A 1 94 ? 0.701 -4.114 -19.672 1.00 73.94 94 THR A C 1
ATOM 792 O O . THR A 1 94 ? 1.889 -4.294 -19.402 1.00 73.94 94 THR A O 1
ATOM 795 N N . ASN A 1 95 ? 0.294 -3.339 -20.674 1.00 71.50 95 ASN A N 1
ATOM 796 C CA . ASN A 1 95 ? 1.169 -2.422 -21.385 1.00 71.50 95 ASN A CA 1
ATOM 797 C C . ASN A 1 95 ? 1.031 -1.036 -20.750 1.00 71.50 95 ASN A C 1
ATOM 799 O O . ASN A 1 95 ? -0.083 -0.513 -20.599 1.00 71.50 95 ASN A O 1
ATOM 803 N N . TRP A 1 96 ? 2.161 -0.469 -20.338 1.00 72.19 96 TRP A N 1
ATOM 804 C CA . TRP A 1 96 ? 2.255 0.895 -19.835 1.00 72.19 96 TRP A CA 1
ATOM 805 C C . TRP A 1 96 ? 3.133 1.708 -20.768 1.00 72.19 96 TRP A C 1
ATOM 807 O O . TRP A 1 96 ? 4.281 1.346 -21.016 1.00 72.19 96 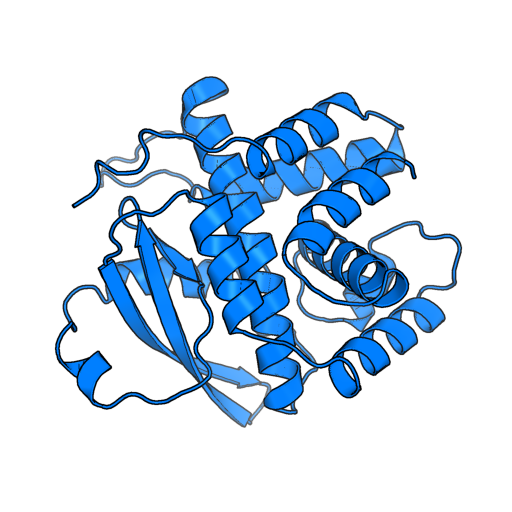TRP A O 1
ATOM 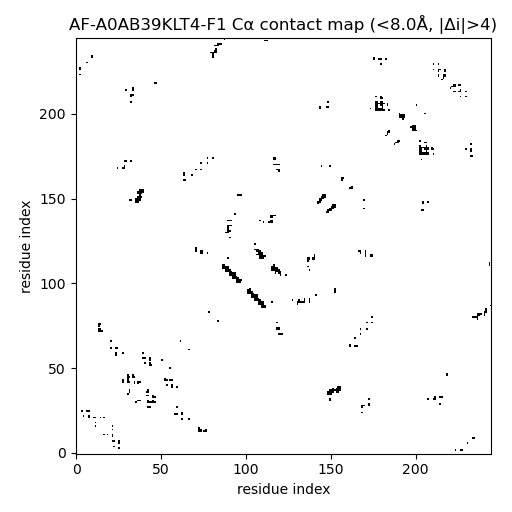817 N N . LYS A 1 97 ? 2.619 2.845 -21.226 1.00 65.56 97 LYS A N 1
ATOM 818 C CA . LYS A 1 97 ? 3.407 3.807 -21.990 1.00 65.56 97 LYS A CA 1
ATOM 819 C C . LYS A 1 97 ? 4.056 4.800 -21.047 1.00 65.56 97 LYS A C 1
ATOM 821 O O . LYS A 1 97 ? 3.374 5.541 -20.345 1.00 65.56 97 LYS A O 1
ATOM 826 N N . TRP A 1 98 ? 5.381 4.830 -21.052 1.00 63.94 98 TRP A N 1
ATOM 827 C CA . TRP A 1 98 ? 6.162 5.853 -20.380 1.00 63.94 98 TRP A CA 1
ATOM 828 C C . TRP A 1 98 ? 6.840 6.751 -21.416 1.00 63.94 98 TRP A C 1
ATOM 830 O O . TRP A 1 98 ? 7.857 6.397 -22.019 1.00 63.94 98 TRP A O 1
ATOM 840 N N . GLY A 1 99 ? 6.242 7.919 -21.663 1.00 68.38 99 GLY A N 1
ATOM 841 C CA . GLY A 1 99 ? 6.623 8.765 -22.792 1.00 68.38 99 GLY A CA 1
ATOM 842 C C . GLY A 1 99 ? 6.475 7.990 -24.104 1.00 68.38 99 GLY A C 1
ATOM 843 O O . GLY A 1 99 ? 5.367 7.622 -24.480 1.00 68.38 99 GLY A O 1
ATOM 844 N N . LYS A 1 100 ? 7.601 7.706 -24.771 1.00 64.31 100 LYS A N 1
ATOM 845 C CA . LYS A 1 100 ? 7.659 6.905 -26.009 1.00 64.31 100 LYS A CA 1
ATOM 846 C C . LYS A 1 100 ? 7.999 5.421 -25.788 1.00 64.31 100 LYS A C 1
ATOM 848 O O . LYS A 1 100 ? 8.101 4.686 -26.761 1.00 64.31 100 LYS A O 1
ATOM 853 N N . ARG A 1 101 ? 8.248 4.981 -24.547 1.00 66.56 101 ARG A N 1
ATOM 854 C CA . ARG A 1 101 ? 8.666 3.603 -24.238 1.00 66.56 101 ARG A CA 1
ATOM 855 C C . ARG A 1 101 ? 7.496 2.774 -23.727 1.00 66.56 101 ARG A C 1
ATOM 857 O O . ARG A 1 101 ? 6.856 3.154 -22.751 1.00 66.56 101 ARG A O 1
ATOM 864 N N . ASP A 1 102 ? 7.284 1.617 -24.338 1.00 69.38 102 ASP A N 1
ATOM 865 C CA . ASP A 1 102 ? 6.345 0.608 -23.861 1.00 69.38 102 ASP A CA 1
ATOM 866 C C . ASP A 1 102 ? 7.001 -0.288 -22.805 1.00 69.38 102 ASP A C 1
ATOM 868 O O . ASP A 1 102 ? 8.037 -0.913 -23.037 1.00 69.38 102 ASP A O 1
ATOM 872 N N . ILE A 1 103 ? 6.381 -0.368 -21.633 1.00 69.19 103 ILE A N 1
ATOM 873 C CA . ILE A 1 103 ? 6.734 -1.302 -20.568 1.00 69.19 103 ILE A CA 1
ATOM 874 C C . ILE A 1 103 ? 5.645 -2.371 -20.541 1.00 69.19 103 ILE A C 1
ATOM 876 O O . ILE A 1 103 ? 4.508 -2.110 -20.149 1.00 69.19 103 ILE A O 1
ATOM 880 N N . ASN A 1 104 ? 5.996 -3.585 -20.962 1.00 71.38 104 ASN A N 1
ATOM 881 C CA . ASN A 1 104 ? 5.100 -4.736 -20.926 1.00 71.38 104 ASN A CA 1
ATOM 882 C C . ASN A 1 104 ? 5.375 -5.560 -19.668 1.00 7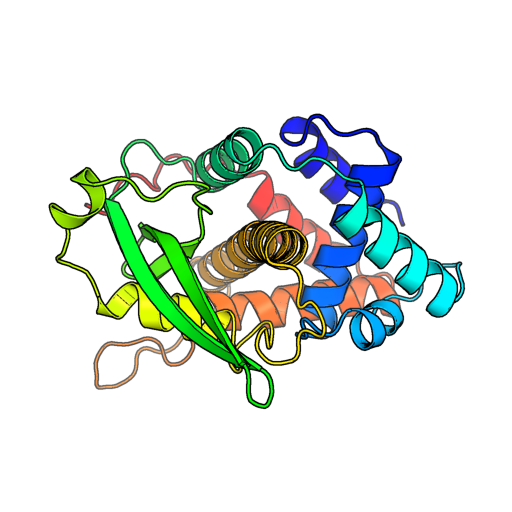1.38 104 ASN A C 1
ATOM 884 O O . ASN A 1 104 ? 6.491 -6.036 -19.462 1.00 71.38 104 ASN A O 1
ATOM 888 N N . LEU A 1 105 ? 4.356 -5.737 -18.831 1.00 70.44 105 LEU A N 1
ATOM 889 C CA . LEU A 1 105 ? 4.460 -6.478 -17.578 1.00 70.44 105 LEU A CA 1
ATOM 890 C C . LEU A 1 105 ? 3.438 -7.601 -17.548 1.00 70.44 105 LEU A C 1
ATOM 892 O O . LEU A 1 105 ? 2.246 -7.371 -17.739 1.00 70.44 105 LEU A O 1
ATOM 896 N N . LEU A 1 106 ? 3.912 -8.812 -17.270 1.00 72.94 106 LEU A N 1
ATOM 897 C CA . LEU A 1 106 ? 3.058 -9.950 -16.969 1.00 72.94 106 LEU A CA 1
ATOM 898 C C . LEU A 1 106 ? 2.738 -9.937 -15.476 1.00 72.94 106 LEU A C 1
ATOM 900 O O . LEU A 1 106 ? 3.645 -10.012 -14.645 1.00 72.94 106 LEU A O 1
ATOM 904 N N . MET A 1 107 ? 1.462 -9.813 -15.134 1.00 76.44 107 MET A N 1
ATOM 905 C CA . MET A 1 107 ? 1.025 -9.654 -13.751 1.00 76.44 107 MET A CA 1
ATOM 906 C C . MET A 1 107 ? 0.242 -10.886 -13.319 1.00 76.44 107 MET A C 1
ATOM 908 O O . MET A 1 107 ? -0.751 -11.227 -13.947 1.00 76.44 107 MET A O 1
ATOM 912 N N . LEU A 1 108 ? 0.692 -11.524 -12.236 1.00 78.38 108 LEU A N 1
ATOM 913 C CA . LEU A 1 108 ? -0.027 -12.600 -11.556 1.00 78.38 108 LEU A CA 1
ATOM 914 C C . LEU A 1 108 ? -0.825 -12.020 -10.386 1.00 78.38 108 LEU A C 1
ATOM 916 O O . LEU A 1 108 ? -0.268 -11.315 -9.529 1.00 78.38 108 LEU A O 1
ATOM 920 N N . ALA A 1 109 ? -2.107 -12.352 -10.334 1.00 82.38 109 ALA A N 1
ATOM 921 C CA . ALA A 1 109 ? -3.006 -11.959 -9.266 1.00 82.38 109 ALA A CA 1
ATOM 922 C C . ALA A 1 109 ? -3.863 -13.141 -8.798 1.00 82.38 109 ALA A C 1
ATOM 924 O O . ALA A 1 109 ? -4.090 -14.094 -9.537 1.00 82.38 109 ALA A O 1
ATOM 925 N N . ILE A 1 110 ? -4.329 -13.068 -7.555 1.00 81.69 110 ILE A N 1
ATOM 926 C CA . ILE A 1 110 ? -5.326 -13.976 -6.990 1.00 81.69 110 ILE A CA 1
ATOM 927 C C . ILE A 1 110 ? -6.699 -13.354 -7.185 1.00 81.69 110 ILE A C 1
ATOM 929 O O . ILE A 1 110 ? -6.906 -12.206 -6.803 1.00 81.69 110 ILE A O 1
ATOM 933 N N . VAL A 1 111 ? -7.640 -14.110 -7.723 1.00 81.38 111 VAL A N 1
ATOM 934 C CA . VAL A 1 111 ? -9.054 -13.745 -7.731 1.00 81.38 111 VAL A CA 1
ATOM 935 C C . VAL A 1 111 ? -9.636 -13.976 -6.342 1.00 81.38 111 VAL A C 1
ATOM 937 O O . VAL A 1 111 ? -9.526 -15.062 -5.774 1.00 81.38 111 VAL A O 1
ATOM 940 N N . TYR A 1 112 ? -10.235 -12.932 -5.777 1.00 79.81 112 TYR A N 1
ATOM 941 C CA . TYR A 1 112 ? -10.889 -12.983 -4.478 1.00 79.81 112 TYR A CA 1
ATOM 942 C C . TYR A 1 112 ? -12.107 -12.061 -4.467 1.00 79.81 112 TYR A C 1
ATOM 944 O O . TYR A 1 112 ? -11.983 -10.844 -4.617 1.00 79.81 112 TYR A O 1
ATOM 952 N N . ARG A 1 113 ? -13.293 -12.649 -4.260 1.00 75.38 113 ARG A N 1
ATOM 953 C CA . ARG A 1 113 ? -14.585 -11.935 -4.244 1.00 75.38 113 ARG A CA 1
ATOM 954 C C . ARG A 1 113 ? -14.806 -11.059 -5.490 1.00 75.38 113 ARG A C 1
ATOM 956 O O . ARG A 1 113 ? -15.250 -9.917 -5.384 1.00 75.38 113 ARG A O 1
ATOM 963 N N . GLY A 1 114 ? -14.471 -11.596 -6.664 1.00 69.31 114 GLY A N 1
ATOM 964 C CA . GLY A 1 114 ? -14.651 -10.922 -7.953 1.00 69.31 114 GLY A CA 1
ATOM 965 C C . GLY A 1 114 ? -13.630 -9.817 -8.256 1.00 69.31 114 GLY A C 1
ATOM 966 O O . GLY A 1 114 ? -13.869 -8.980 -9.131 1.00 69.31 114 GLY A O 1
ATOM 967 N N . ILE A 1 115 ? -12.532 -9.734 -7.492 1.00 72.38 115 ILE A N 1
ATOM 968 C CA . ILE A 1 115 ? -11.469 -8.739 -7.669 1.00 72.38 115 ILE A CA 1
ATOM 969 C C . ILE A 1 115 ? -10.101 -9.424 -7.634 1.00 72.38 115 ILE A C 1
ATOM 971 O O . ILE A 1 115 ? -9.819 -10.255 -6.773 1.00 72.38 115 ILE A O 1
ATOM 975 N N . ALA A 1 116 ? -9.209 -9.005 -8.532 1.00 78.69 116 ALA A N 1
ATOM 976 C CA . ALA A 1 116 ? -7.829 -9.465 -8.554 1.00 78.69 116 ALA A CA 1
ATOM 977 C C . ALA A 1 116 ? -6.962 -8.769 -7.480 1.00 78.69 116 ALA A C 1
ATOM 979 O O . ALA A 1 116 ? -6.866 -7.540 -7.420 1.00 78.69 116 ALA A O 1
ATOM 980 N N . ILE A 1 117 ? -6.271 -9.559 -6.661 1.00 77.56 117 ILE A N 1
ATOM 981 C CA . ILE A 1 117 ? -5.279 -9.149 -5.664 1.00 77.56 117 ILE A CA 1
ATOM 982 C C . ILE A 1 117 ? -3.887 -9.457 -6.204 1.00 77.56 117 ILE A C 1
ATOM 984 O O . ILE A 1 117 ? -3.548 -10.602 -6.484 1.00 77.56 117 ILE A O 1
ATOM 988 N N . LEU A 1 118 ? -3.047 -8.435 -6.322 1.00 77.31 118 LEU A N 1
ATOM 989 C CA . LEU A 1 118 ? -1.686 -8.572 -6.836 1.00 77.31 118 LEU A CA 1
ATOM 990 C C . LEU A 1 118 ? -0.808 -9.445 -5.926 1.00 77.31 118 LEU A C 1
ATOM 992 O O . LEU A 1 118 ? -0.626 -9.093 -4.765 1.00 77.31 118 LEU A O 1
ATOM 996 N N . VAL A 1 119 ? -0.193 -10.509 -6.462 1.00 66.25 119 VAL A N 1
ATOM 997 C CA . VAL A 1 119 ? 0.691 -11.419 -5.691 1.00 66.25 119 VAL A CA 1
ATOM 998 C C . VAL A 1 119 ? 2.159 -11.380 -6.122 1.00 66.25 119 VAL A C 1
ATOM 1000 O O . VAL A 1 119 ? 3.031 -11.787 -5.359 1.00 66.25 119 VAL A O 1
ATOM 1003 N N . VAL A 1 120 ? 2.440 -10.738 -7.262 1.00 64.62 120 VAL A N 1
ATOM 1004 C CA . VAL A 1 120 ? 3.771 -10.550 -7.869 1.00 64.62 120 VAL A CA 1
ATOM 1005 C C . VAL A 1 120 ? 4.410 -11.877 -8.298 1.00 64.62 120 VAL A C 1
ATOM 1007 O O . VAL A 1 120 ? 4.787 -12.693 -7.467 1.00 64.62 120 VAL A O 1
ATOM 1010 N N . SER A 1 121 ? 4.610 -12.078 -9.607 1.00 52.34 121 SER A N 1
ATOM 1011 C CA . SER A 1 121 ? 5.384 -13.219 -10.127 1.00 52.34 121 SER A CA 1
ATOM 1012 C C . SER A 1 121 ? 6.743 -12.775 -10.690 1.00 52.34 121 SER A C 1
ATOM 10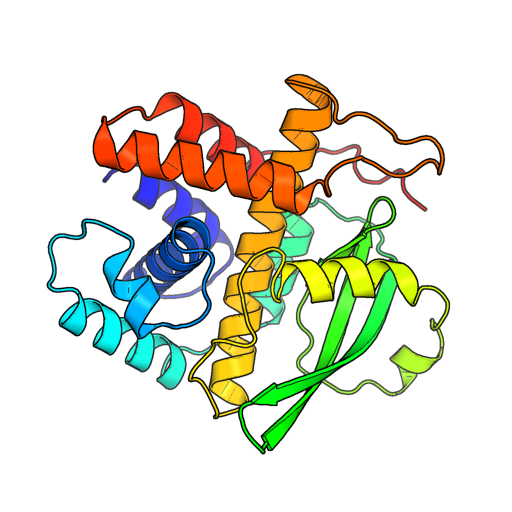14 O O . SER A 1 121 ? 6.815 -11.763 -11.392 1.00 52.34 121 SER A O 1
ATOM 1016 N N . PRO A 1 122 ? 7.841 -13.512 -10.417 1.00 45.19 122 PRO A N 1
ATOM 1017 C CA . PRO A 1 122 ? 9.116 -13.364 -11.112 1.00 45.19 122 PRO A CA 1
ATOM 1018 C C . PRO A 1 122 ? 9.221 -14.019 -12.486 1.00 45.19 122 PRO A C 1
ATOM 1020 O O . PRO A 1 122 ? 10.222 -13.758 -13.147 1.00 45.19 122 PRO A O 1
ATOM 1023 N N . MET A 1 123 ? 8.297 -14.894 -12.886 1.00 41.12 123 MET A N 1
ATOM 1024 C CA . MET A 1 123 ? 8.551 -15.826 -13.987 1.00 41.12 123 MET A CA 1
ATOM 1025 C C . MET A 1 123 ? 7.346 -16.017 -14.904 1.00 41.12 123 MET A C 1
ATOM 1027 O O . MET A 1 123 ? 6.215 -16.209 -14.455 1.00 41.12 123 MET A O 1
ATOM 1031 N N . PHE A 1 124 ? 7.657 -16.003 -16.200 1.00 39.44 124 PHE A N 1
ATOM 1032 C CA . PHE A 1 124 ? 6.873 -16.580 -17.283 1.00 39.44 124 PHE A CA 1
ATOM 1033 C C . PHE A 1 124 ? 6.763 -18.088 -17.001 1.00 39.44 124 PHE A C 1
ATOM 1035 O O . PHE A 1 124 ? 7.778 -18.781 -17.013 1.00 39.44 124 PHE A O 1
ATOM 1042 N N . ASN A 1 125 ? 5.574 -18.589 -16.669 1.00 38.34 125 ASN A N 1
ATOM 1043 C CA . ASN A 1 125 ? 5.335 -20.023 -16.522 1.00 38.34 125 ASN A CA 1
ATOM 1044 C C . ASN A 1 125 ? 4.348 -20.454 -17.609 1.00 38.34 125 ASN A C 1
ATOM 1046 O O . ASN A 1 125 ? 3.252 -19.901 -17.695 1.00 38.34 125 ASN A O 1
ATOM 1050 N N . ALA A 1 126 ? 4.753 -21.400 -18.458 1.00 34.66 126 ALA A N 1
ATOM 1051 C CA . ALA A 1 126 ? 3.994 -21.839 -19.631 1.00 34.66 126 ALA A CA 1
ATOM 1052 C C . ALA A 1 126 ? 2.658 -22.519 -19.267 1.00 34.66 126 ALA A C 1
ATOM 1054 O O . ALA A 1 126 ? 1.744 -22.557 -20.086 1.00 34.66 126 ALA A O 1
ATOM 1055 N N . SER A 1 127 ? 2.500 -22.985 -18.024 1.00 40.41 127 SER A N 1
ATOM 1056 C CA . SER A 1 127 ? 1.236 -23.529 -17.515 1.00 40.41 127 SER A CA 1
ATOM 1057 C C . SER A 1 127 ? 0.199 -22.464 -17.132 1.00 40.41 127 SER A C 1
ATOM 1059 O O . SER A 1 127 ? -0.980 -22.791 -17.044 1.00 40.41 127 SER A O 1
ATOM 1061 N N . ALA A 1 128 ? 0.582 -21.186 -16.988 1.00 43.53 128 ALA A N 1
ATOM 1062 C CA . ALA A 1 128 ? -0.340 -20.099 -16.623 1.00 43.53 128 ALA A CA 1
ATOM 1063 C C . ALA A 1 128 ? -1.356 -19.741 -17.728 1.00 43.53 128 ALA A C 1
ATOM 1065 O O . ALA A 1 128 ? -2.282 -18.968 -17.496 1.00 43.53 128 ALA A O 1
ATOM 1066 N N . ILE A 1 129 ? -1.178 -20.291 -18.933 1.00 42.03 129 ILE A N 1
ATOM 1067 C CA . ILE A 1 129 ? -2.076 -20.113 -20.081 1.00 42.03 129 ILE A CA 1
ATOM 1068 C C . ILE A 1 129 ? -3.307 -21.030 -19.980 1.00 42.03 129 ILE A C 1
ATOM 1070 O O . ILE A 1 129 ? -4.317 -20.744 -20.612 1.00 42.03 129 ILE A O 1
ATOM 1074 N N . ARG A 1 130 ? -3.272 -22.115 -19.190 1.00 36.22 130 ARG A N 1
ATOM 1075 C CA . ARG A 1 130 ? -4.405 -23.058 -19.109 1.00 36.22 130 ARG A CA 1
ATOM 1076 C C . ARG A 1 130 ? -5.544 -22.612 -18.179 1.00 36.22 130 ARG A C 1
ATOM 1078 O O . ARG A 1 130 ? -6.655 -23.089 -18.365 1.00 36.22 130 ARG A O 1
ATOM 1085 N N . ASP A 1 131 ? -5.325 -21.633 -17.298 1.00 43.12 131 ASP A N 1
ATOM 1086 C CA . ASP A 1 131 ? -6.346 -21.116 -16.359 1.00 43.12 131 ASP A CA 1
ATOM 1087 C C . ASP A 1 131 ? -7.068 -19.846 -16.875 1.00 43.12 131 ASP A C 1
ATOM 1089 O O . ASP A 1 131 ? -7.582 -19.018 -16.118 1.00 43.12 131 ASP A O 1
ATOM 1093 N N . TYR A 1 132 ? -7.084 -19.654 -18.196 1.00 41.97 132 TYR A N 1
ATOM 1094 C CA . TYR A 1 132 ? -7.415 -18.388 -18.856 1.00 41.97 132 TYR A CA 1
ATOM 1095 C C . TYR A 1 132 ? -8.926 -18.122 -18.986 1.00 41.97 132 TYR A C 1
ATOM 1097 O O . TYR A 1 132 ? -9.466 -18.096 -20.089 1.00 41.97 132 TYR A O 1
ATOM 1105 N N . ALA A 1 133 ? -9.618 -17.895 -17.864 1.00 37.34 133 ALA A N 1
ATOM 1106 C CA . ALA A 1 133 ? -11.058 -17.593 -17.870 1.00 37.34 133 ALA A CA 1
ATOM 1107 C C . ALA A 1 133 ? -11.456 -16.230 -17.263 1.00 37.34 133 ALA A C 1
ATOM 1109 O O . ALA A 1 133 ? -12.542 -15.740 -17.555 1.00 37.34 133 ALA A O 1
ATOM 1110 N N . LEU A 1 134 ? -10.606 -15.559 -16.470 1.00 46.81 134 LEU A N 1
ATOM 1111 C CA . LEU A 1 134 ? -11.005 -14.340 -15.738 1.00 46.81 134 LEU A CA 1
ATOM 1112 C C . LEU A 1 134 ? -10.171 -13.109 -16.109 1.00 46.81 134 LEU A C 1
ATOM 1114 O O . LEU A 1 134 ? -9.285 -12.673 -15.369 1.00 46.81 134 LEU A O 1
ATOM 1118 N N . ARG A 1 135 ? -10.491 -12.529 -17.270 1.00 51.91 135 ARG A N 1
ATOM 1119 C CA . ARG A 1 135 ? -9.834 -11.326 -17.808 1.00 51.91 135 ARG A CA 1
ATOM 1120 C C . ARG A 1 135 ? -10.363 -10.017 -17.204 1.00 51.91 135 ARG A C 1
ATOM 1122 O O . ARG A 1 135 ? -9.607 -9.067 -17.071 1.00 51.91 135 ARG A O 1
ATOM 1129 N N . TRP A 1 136 ? -11.624 -9.949 -16.773 1.00 52.72 136 TRP A N 1
ATOM 1130 C CA . TRP A 1 136 ? -12.216 -8.680 -16.311 1.00 52.72 136 TRP A CA 1
ATOM 1131 C C . TRP A 1 136 ? -11.820 -8.267 -14.887 1.00 52.72 136 TRP A C 1
ATOM 1133 O O . TRP A 1 136 ? -11.762 -7.077 -14.572 1.00 52.72 136 TRP A O 1
ATOM 1143 N N . GLU A 1 137 ? -11.511 -9.216 -14.005 1.00 63.97 137 GLU A N 1
ATOM 1144 C CA . GLU A 1 137 ? -11.211 -8.894 -12.602 1.00 63.97 137 GLU A CA 1
ATOM 1145 C C . GLU A 1 137 ? -9.846 -8.216 -12.428 1.00 63.97 137 GLU A C 1
ATOM 1147 O O . GLU A 1 137 ? -9.671 -7.352 -11.559 1.00 63.97 137 GLU A O 1
ATOM 1152 N N . ILE A 1 138 ? -8.888 -8.551 -13.301 1.00 71.38 138 ILE A N 1
ATOM 1153 C CA . ILE A 1 138 ? -7.546 -7.962 -13.301 1.00 71.38 138 ILE A CA 1
ATOM 1154 C C . ILE A 1 138 ? -7.523 -6.544 -13.885 1.00 71.38 138 ILE A C 1
ATOM 1156 O O . ILE A 1 138 ? -6.700 -5.727 -13.476 1.00 71.38 138 ILE A O 1
ATOM 1160 N N . GLU A 1 139 ? -8.481 -6.184 -14.743 1.00 73.31 139 GLU A N 1
ATOM 1161 C CA . GLU A 1 139 ? -8.627 -4.811 -15.247 1.00 73.31 139 GLU A CA 1
ATOM 1162 C C . GLU A 1 139 ? -8.934 -3.823 -14.116 1.00 73.31 139 GLU A C 1
ATOM 1164 O O . GLU A 1 139 ? -8.414 -2.701 -14.092 1.00 73.31 139 GLU A O 1
ATOM 1169 N N . THR A 1 140 ? -9.731 -4.250 -13.128 1.00 77.75 140 THR A N 1
ATOM 1170 C CA . THR A 1 140 ? -9.993 -3.444 -11.928 1.00 77.75 140 THR A CA 1
ATOM 1171 C C . THR A 1 140 ? -8.700 -3.209 -11.151 1.00 77.75 140 THR A C 1
ATOM 1173 O O . THR A 1 140 ? -8.398 -2.059 -10.821 1.00 77.75 140 THR A O 1
ATOM 1176 N N . LEU A 1 141 ? -7.893 -4.256 -10.944 1.00 80.75 141 LEU A N 1
ATOM 1177 C CA . LEU A 1 141 ? -6.571 -4.144 -10.323 1.00 80.75 141 LEU A CA 1
ATOM 1178 C C . LEU A 1 141 ? -5.660 -3.187 -11.106 1.00 80.75 141 LEU A C 1
ATOM 1180 O O . LEU A 1 141 ? -5.098 -2.266 -10.513 1.00 80.75 141 LEU A O 1
ATOM 1184 N N . PHE A 1 142 ? -5.540 -3.343 -12.427 1.00 83.00 142 PHE A N 1
ATOM 1185 C CA . PHE A 1 142 ? -4.712 -2.463 -13.260 1.00 83.00 142 PHE A CA 1
ATOM 1186 C C . PHE A 1 142 ? -5.146 -1.012 -13.163 1.00 83.00 142 PHE A C 1
ATOM 1188 O O . PHE A 1 142 ? -4.316 -0.117 -13.022 1.00 83.00 142 PHE A O 1
ATOM 1195 N N . SER A 1 143 ? -6.447 -0.767 -13.173 1.00 81.50 143 SER A N 1
ATOM 1196 C CA . SER A 1 143 ? -6.964 0.582 -13.068 1.00 81.50 143 SER A CA 1
ATOM 1197 C C . SER A 1 143 ? -6.693 1.212 -11.693 1.00 81.50 143 SER A C 1
ATOM 1199 O O . SER A 1 143 ? -6.349 2.393 -11.625 1.00 81.50 143 SER A O 1
ATOM 1201 N N . CYS A 1 144 ? -6.765 0.429 -10.608 1.00 84.31 144 CYS A N 1
ATOM 1202 C CA . CYS A 1 144 ? -6.364 0.851 -9.262 1.00 84.31 144 CYS A CA 1
ATOM 1203 C C . CYS A 1 144 ? -4.852 1.103 -9.136 1.00 84.31 144 CYS A C 1
ATOM 1205 O O . CYS A 1 144 ? -4.442 2.020 -8.429 1.00 84.31 144 CYS A O 1
ATOM 1207 N N . LEU A 1 145 ? -4.004 0.330 -9.818 1.00 82.56 145 LEU A N 1
ATOM 1208 C CA . LEU A 1 145 ? -2.561 0.592 -9.854 1.00 82.56 145 LEU A CA 1
ATOM 1209 C C . LEU A 1 145 ? -2.240 1.871 -10.652 1.00 82.56 145 LEU A C 1
ATOM 1211 O O . LEU A 1 145 ? -1.346 2.625 -10.274 1.00 82.56 145 LEU A O 1
ATOM 1215 N N . LYS A 1 146 ? -2.995 2.144 -11.721 1.00 84.88 146 LYS A N 1
ATOM 1216 C CA . LYS A 1 146 ? -2.882 3.336 -12.576 1.00 84.88 146 LYS A CA 1
ATOM 1217 C C . LYS A 1 146 ? -3.649 4.533 -11.984 1.00 84.88 146 LYS A C 1
ATOM 1219 O O . LYS A 1 146 ? -3.584 4.796 -10.782 1.00 84.88 146 LYS A O 1
ATOM 1224 N N . GLY A 1 147 ? -4.362 5.292 -12.819 1.00 80.56 147 GLY A N 1
ATOM 1225 C CA . GLY A 1 147 ? -4.979 6.569 -12.455 1.00 80.56 147 GLY A CA 1
ATOM 1226 C C . GLY A 1 147 ? -6.031 6.505 -11.342 1.00 80.56 147 GLY A C 1
ATOM 1227 O O . GLY A 1 147 ? -6.219 7.495 -10.644 1.00 80.56 147 GLY A O 1
ATOM 1228 N N . ARG A 1 148 ? -6.683 5.355 -11.099 1.00 82.38 148 ARG A N 1
ATOM 1229 C CA . ARG A 1 148 ? -7.692 5.227 -10.028 1.00 82.38 148 ARG A CA 1
ATOM 1230 C C . ARG A 1 148 ? -7.110 4.876 -8.661 1.00 82.38 148 ARG A C 1
ATOM 1232 O O . ARG A 1 148 ? -7.894 4.599 -7.754 1.00 82.38 148 ARG A O 1
ATOM 1239 N N . GLY A 1 149 ? -5.799 4.942 -8.449 1.00 88.00 149 GLY A N 1
ATOM 1240 C CA . GLY A 1 149 ? -5.190 4.679 -7.141 1.00 88.00 149 GLY A CA 1
ATOM 1241 C C . GLY A 1 149 ? -3.772 5.196 -7.032 1.00 88.00 149 GLY A C 1
ATOM 1242 O O . GLY A 1 149 ? -3.568 6.347 -6.677 1.00 88.00 149 GLY A O 1
ATOM 1243 N N . PHE A 1 150 ? -2.790 4.341 -7.298 1.00 87.44 150 PHE A N 1
ATOM 1244 C CA . PHE A 1 150 ? -1.384 4.660 -7.034 1.00 87.44 150 PHE A CA 1
ATOM 1245 C C . PHE A 1 150 ? -0.701 5.490 -8.124 1.00 87.44 150 PHE A C 1
ATOM 1247 O O . PHE A 1 150 ? 0.437 5.916 -7.930 1.00 87.44 150 PHE A O 1
ATOM 1254 N N . ASN A 1 151 ? -1.368 5.728 -9.256 1.00 89.06 151 ASN A N 1
ATOM 1255 C CA . ASN A 1 151 ? -0.849 6.487 -10.390 1.00 89.06 151 ASN A CA 1
ATOM 1256 C C . ASN A 1 151 ? 0.531 5.978 -10.846 1.00 89.06 151 ASN A C 1
ATOM 1258 O O . ASN A 1 151 ? 1.518 6.719 -10.910 1.00 89.06 151 ASN A O 1
ATOM 1262 N N . LEU A 1 152 ? 0.601 4.668 -11.097 1.00 84.25 152 LEU A N 1
ATOM 1263 C CA . LEU A 1 152 ? 1.824 3.961 -11.474 1.00 84.25 152 LEU A CA 1
ATOM 1264 C C . LEU A 1 152 ? 2.442 4.461 -12.784 1.00 84.25 152 LEU A C 1
ATOM 1266 O O . LEU A 1 152 ? 3.661 4.470 -12.906 1.00 84.25 152 LEU A O 1
ATOM 1270 N N . GLU A 1 153 ? 1.634 4.976 -13.710 1.00 83.75 153 GLU A N 1
ATOM 1271 C CA . GLU A 1 153 ? 2.091 5.553 -14.987 1.00 83.75 153 GLU A CA 1
ATOM 1272 C C . GLU A 1 153 ? 2.929 6.834 -14.803 1.00 83.75 153 GLU A C 1
ATOM 1274 O O . GLU A 1 153 ? 3.731 7.180 -15.664 1.00 83.75 153 GLU A O 1
ATOM 1279 N N . ASN A 1 154 ? 2.828 7.499 -13.645 1.00 86.62 154 ASN A N 1
ATOM 1280 C CA . ASN A 1 154 ? 3.671 8.642 -13.274 1.00 86.62 154 ASN A CA 1
ATOM 1281 C C . ASN A 1 154 ? 4.983 8.220 -12.576 1.00 86.62 154 ASN A C 1
ATOM 1283 O O . ASN A 1 154 ? 5.701 9.045 -12.000 1.00 86.62 154 ASN A O 1
ATOM 1287 N N . THR A 1 155 ? 5.321 6.927 -12.561 1.00 85.69 155 THR A N 1
ATOM 1288 C CA . THR A 1 155 ? 6.639 6.515 -12.077 1.00 85.69 155 THR A CA 1
ATOM 1289 C C . THR A 1 155 ? 7.742 7.033 -12.999 1.00 85.69 155 THR A C 1
ATOM 1291 O O . THR A 1 155 ? 7.614 7.046 -14.218 1.00 85.69 155 THR A O 1
ATOM 1294 N N . ARG A 1 156 ? 8.859 7.464 -12.404 1.00 87.12 156 ARG A N 1
ATOM 1295 C CA . ARG A 1 156 ? 10.092 7.814 -13.135 1.00 87.12 156 ARG A CA 1
ATOM 1296 C C . ARG A 1 156 ? 11.100 6.659 -13.149 1.00 87.12 156 ARG A C 1
ATOM 1298 O O . ARG A 1 156 ? 12.248 6.850 -13.539 1.00 87.12 156 ARG A O 1
ATOM 1305 N N . LEU A 1 157 ? 10.705 5.483 -12.653 1.00 84.50 157 LEU A N 1
ATOM 1306 C CA . LEU A 1 157 ? 11.534 4.283 -12.689 1.00 84.50 157 LEU A CA 1
ATOM 1307 C C . LEU A 1 157 ? 11.450 3.630 -14.067 1.00 84.50 157 LEU A C 1
ATOM 1309 O O . LEU A 1 157 ? 10.366 3.381 -14.578 1.00 84.50 157 LEU A O 1
ATOM 1313 N N . THR A 1 158 ? 12.614 3.330 -14.629 1.00 80.81 158 THR A N 1
ATOM 1314 C CA . THR A 1 158 ? 12.770 2.821 -16.001 1.00 80.81 158 THR A CA 1
ATOM 1315 C C . THR A 1 158 ? 13.362 1.422 -16.007 1.00 80.81 158 THR A C 1
ATOM 1317 O O . THR A 1 158 ? 13.028 0.597 -16.848 1.00 80.81 158 THR A O 1
ATOM 1320 N N . ASP A 1 159 ? 14.233 1.163 -15.031 1.00 83.19 159 ASP A N 1
ATOM 1321 C CA . ASP A 1 159 ? 14.869 -0.120 -14.818 1.00 83.19 159 ASP A CA 1
ATOM 1322 C C . ASP A 1 159 ? 13.817 -1.163 -14.394 1.00 83.19 159 ASP A C 1
ATOM 1324 O O . ASP A 1 159 ? 13.172 -0.991 -13.347 1.00 83.19 159 ASP A O 1
ATOM 1328 N N . PRO A 1 160 ? 13.649 -2.262 -15.154 1.00 80.19 160 PRO A N 1
ATOM 1329 C CA . PRO A 1 160 ? 12.645 -3.279 -14.858 1.00 80.19 160 PRO A CA 1
ATOM 1330 C C . PRO A 1 160 ? 12.795 -3.902 -13.466 1.00 80.19 160 PRO A C 1
ATOM 1332 O O . PRO A 1 160 ? 11.795 -4.233 -12.825 1.00 80.19 160 PRO A O 1
ATOM 1335 N N . ARG A 1 161 ? 14.027 -4.027 -12.947 1.00 82.75 161 ARG A N 1
ATOM 1336 C CA . ARG A 1 161 ? 14.274 -4.599 -11.613 1.00 82.75 161 ARG A CA 1
ATOM 1337 C C . ARG A 1 161 ? 13.727 -3.668 -10.530 1.00 82.75 161 ARG A C 1
ATOM 1339 O O . ARG A 1 161 ? 13.086 -4.139 -9.589 1.00 82.75 161 ARG A O 1
ATOM 1346 N N . ARG A 1 162 ? 13.909 -2.352 -10.673 1.00 88.62 162 ARG A N 1
ATOM 1347 C CA . ARG A 1 162 ? 13.339 -1.332 -9.773 1.00 88.62 162 ARG A CA 1
ATOM 1348 C C . ARG A 1 162 ? 11.818 -1.242 -9.894 1.00 88.62 162 ARG A C 1
ATOM 1350 O O . ARG A 1 162 ? 11.145 -1.157 -8.869 1.00 88.62 162 ARG A O 1
ATOM 1357 N N . VAL A 1 163 ? 11.271 -1.315 -11.110 1.00 85.19 163 VAL A N 1
ATOM 1358 C CA . VAL A 1 163 ? 9.812 -1.339 -11.339 1.00 85.19 163 VAL A CA 1
ATOM 1359 C C . VAL A 1 163 ? 9.178 -2.548 -10.651 1.00 85.19 163 VAL A C 1
ATOM 1361 O O . VAL A 1 163 ? 8.191 -2.399 -9.935 1.00 85.19 163 VAL A O 1
ATOM 1364 N N . LYS A 1 164 ? 9.783 -3.734 -10.763 1.00 83.38 164 LYS A N 1
ATOM 1365 C CA . LYS A 1 164 ? 9.297 -4.950 -10.095 1.00 83.38 164 LYS A CA 1
ATOM 1366 C C . LYS A 1 164 ? 9.267 -4.816 -8.568 1.00 83.38 164 LYS A C 1
ATOM 1368 O O . LYS A 1 164 ? 8.289 -5.199 -7.927 1.00 83.38 164 LYS A O 1
ATOM 1373 N N . LYS A 1 165 ? 10.304 -4.212 -7.981 1.00 89.94 165 LYS A N 1
ATOM 1374 C CA . LYS A 1 165 ? 10.332 -3.899 -6.544 1.00 89.94 165 LYS A CA 1
ATOM 1375 C C . LYS A 1 165 ? 9.228 -2.902 -6.168 1.00 89.94 165 LYS A C 1
ATOM 1377 O O . LYS A 1 165 ? 8.584 -3.078 -5.138 1.00 89.94 165 LYS A O 1
ATOM 1382 N N . LEU A 1 166 ? 8.969 -1.880 -6.993 1.00 91.19 166 LEU A N 1
ATOM 1383 C CA . LEU A 1 166 ? 7.869 -0.932 -6.767 1.00 91.19 166 LEU A CA 1
ATOM 1384 C C . LEU A 1 166 ? 6.515 -1.650 -6.786 1.00 91.19 166 LEU A C 1
ATOM 1386 O O . LEU A 1 166 ? 5.714 -1.453 -5.877 1.00 91.19 166 LEU A O 1
ATOM 1390 N N . ILE A 1 167 ? 6.292 -2.540 -7.754 1.00 87.25 167 ILE A N 1
ATOM 1391 C CA . ILE A 1 167 ? 5.080 -3.366 -7.841 1.00 87.25 167 ILE A CA 1
ATOM 1392 C C . ILE A 1 167 ? 4.883 -4.191 -6.562 1.00 87.25 167 ILE A C 1
ATOM 1394 O O . ILE A 1 167 ? 3.766 -4.264 -6.061 1.00 87.25 167 ILE A O 1
ATOM 1398 N N . ALA A 1 168 ? 5.948 -4.741 -5.970 1.00 88.94 168 ALA A N 1
ATOM 1399 C CA . ALA A 1 168 ? 5.849 -5.450 -4.692 1.00 88.94 168 ALA A CA 1
ATOM 1400 C C . ALA A 1 168 ? 5.448 -4.548 -3.513 1.00 88.94 168 ALA A C 1
ATOM 1402 O O . ALA A 1 168 ? 4.649 -4.962 -2.673 1.00 88.94 168 ALA A O 1
ATOM 1403 N N . VAL A 1 169 ? 5.938 -3.304 -3.463 1.00 92.75 169 VAL A N 1
ATOM 1404 C CA . VAL A 1 169 ? 5.472 -2.319 -2.467 1.00 92.75 169 VAL A CA 1
ATOM 1405 C C . VAL A 1 169 ? 3.978 -2.038 -2.658 1.00 92.75 169 VAL A C 1
ATOM 1407 O O . VAL A 1 169 ? 3.214 -2.033 -1.691 1.00 92.75 169 VAL A O 1
ATOM 1410 N N . LEU A 1 170 ? 3.554 -1.838 -3.909 1.00 91.88 170 LEU A N 1
ATOM 1411 C CA . LEU A 1 170 ? 2.158 -1.567 -4.250 1.00 91.88 170 LEU A CA 1
ATOM 1412 C C . LEU A 1 170 ? 1.244 -2.754 -3.971 1.00 91.88 170 LEU A C 1
ATOM 1414 O O . LEU A 1 170 ? 0.120 -2.531 -3.544 1.00 91.88 170 LEU A O 1
ATOM 1418 N N . ALA A 1 171 ? 1.708 -3.991 -4.152 1.00 89.94 171 ALA A N 1
ATOM 1419 C CA . ALA A 1 171 ? 0.940 -5.193 -3.838 1.00 89.94 171 ALA A CA 1
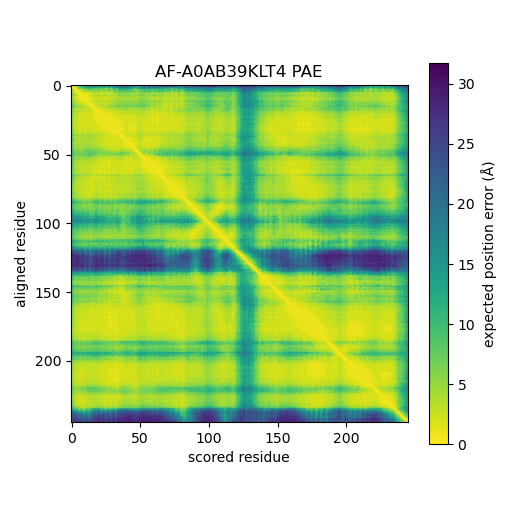ATOM 1420 C C . ALA A 1 171 ? 0.509 -5.201 -2.368 1.00 89.94 171 ALA A C 1
ATOM 1422 O O . ALA A 1 171 ? -0.675 -5.326 -2.061 1.00 89.94 171 ALA A O 1
ATOM 1423 N N . ILE A 1 172 ? 1.455 -4.968 -1.456 1.00 90.81 172 ILE A N 1
ATOM 1424 C CA . ILE A 1 172 ? 1.185 -4.948 -0.014 1.00 90.81 172 ILE A CA 1
ATOM 1425 C C . ILE A 1 172 ? 0.292 -3.753 0.354 1.00 90.81 172 ILE A C 1
ATOM 1427 O O . ILE A 1 172 ? -0.683 -3.916 1.092 1.00 90.81 172 ILE A O 1
ATOM 1431 N N . GLY A 1 173 ? 0.566 -2.568 -0.204 1.00 93.31 173 GLY A N 1
ATOM 1432 C CA . GLY A 1 173 ? -0.277 -1.384 -0.003 1.00 93.31 173 GLY A CA 1
ATOM 1433 C C . GLY A 1 173 ? -1.707 -1.574 -0.522 1.00 93.31 173 GLY A C 1
ATOM 1434 O O . GLY A 1 173 ? -2.666 -1.189 0.149 1.00 93.31 173 GLY A O 1
ATOM 1435 N N . PHE A 1 174 ? -1.862 -2.219 -1.680 1.00 92.31 174 PHE A N 1
ATOM 1436 C CA . PHE A 1 174 ? -3.149 -2.572 -2.273 1.00 92.31 174 PHE A CA 1
ATOM 1437 C C . PHE A 1 174 ? -3.926 -3.518 -1.368 1.00 92.31 174 PHE A C 1
ATOM 1439 O O . PHE A 1 174 ? -5.072 -3.225 -1.045 1.00 92.31 174 PHE A O 1
ATOM 1446 N N . CYS A 1 175 ? -3.291 -4.599 -0.906 1.00 91.00 175 CYS A N 1
ATOM 1447 C CA . CYS A 1 175 ? -3.894 -5.563 0.013 1.00 91.00 175 CYS A CA 1
ATOM 1448 C C . CYS A 1 175 ? -4.426 -4.875 1.274 1.00 91.00 175 CYS A C 1
ATOM 1450 O O . CYS A 1 175 ? -5.561 -5.107 1.689 1.00 91.00 175 CYS A O 1
ATOM 1452 N N . TRP A 1 176 ? -3.629 -3.977 1.858 1.00 93.44 176 TRP A N 1
ATOM 1453 C CA . TRP A 1 176 ? -4.037 -3.240 3.048 1.00 93.44 176 TRP A CA 1
ATOM 1454 C C . TRP A 1 176 ? -5.245 -2.330 2.795 1.00 93.44 176 TRP A C 1
ATOM 1456 O O . TRP A 1 176 ? -6.210 -2.348 3.566 1.00 93.44 176 TRP A O 1
ATOM 1466 N N . CYS A 1 177 ? -5.221 -1.563 1.702 1.00 94.94 177 CYS A N 1
ATOM 1467 C CA . CYS A 1 177 ? -6.333 -0.693 1.325 1.00 94.94 177 CYS A CA 1
ATOM 1468 C C . CYS A 1 177 ? -7.586 -1.521 1.023 1.00 94.94 177 CYS A C 1
ATOM 1470 O O . CYS A 1 177 ? -8.646 -1.238 1.565 1.00 94.94 177 CYS A O 1
ATOM 1472 N N . TYR A 1 178 ? -7.464 -2.593 0.244 1.00 93.12 178 TYR A N 1
ATOM 1473 C CA . TYR A 1 178 ? -8.570 -3.482 -0.095 1.00 93.12 178 TYR A CA 1
ATOM 1474 C C . TYR A 1 178 ? -9.253 -4.065 1.147 1.00 93.12 178 TYR A C 1
ATOM 1476 O O . TYR A 1 178 ? -10.460 -3.897 1.317 1.00 93.12 178 TYR A O 1
ATOM 1484 N N . LEU A 1 179 ? -8.478 -4.652 2.065 1.00 91.62 179 LEU A N 1
ATOM 1485 C CA . LEU A 1 179 ? -9.016 -5.200 3.312 1.00 91.62 179 LEU A CA 1
ATOM 1486 C C . LEU A 1 179 ? -9.662 -4.134 4.200 1.00 91.62 179 LEU A C 1
ATOM 1488 O O . LEU A 1 179 ? -10.637 -4.408 4.900 1.00 91.62 179 LEU A O 1
ATOM 1492 N N . THR A 1 180 ? -9.125 -2.914 4.179 1.00 94.12 180 THR A N 1
ATOM 1493 C CA . THR A 1 180 ? -9.742 -1.779 4.872 1.00 94.12 180 THR A CA 1
ATOM 1494 C C . THR A 1 180 ? -11.076 -1.402 4.234 1.00 94.12 180 THR A C 1
ATOM 1496 O O . THR A 1 180 ? -12.032 -1.099 4.944 1.00 94.12 180 THR A O 1
ATOM 1499 N N . GLY A 1 181 ? -11.167 -1.453 2.907 1.00 93.88 181 GLY A N 1
ATOM 1500 C CA . GLY A 1 181 ? -12.404 -1.265 2.157 1.00 93.88 181 GLY A CA 1
ATOM 1501 C C . GLY A 1 181 ? -13.463 -2.307 2.490 1.00 93.88 181 GLY A C 1
ATOM 1502 O O . GLY A 1 181 ? -14.585 -1.933 2.815 1.00 93.88 181 GLY A O 1
ATOM 1503 N N . GLU A 1 182 ? -13.095 -3.591 2.486 1.00 91.44 182 GLU A N 1
ATOM 1504 C CA . GLU A 1 182 ? -13.975 -4.685 2.923 1.00 91.44 182 GLU A CA 1
ATOM 1505 C C . GLU A 1 182 ? -14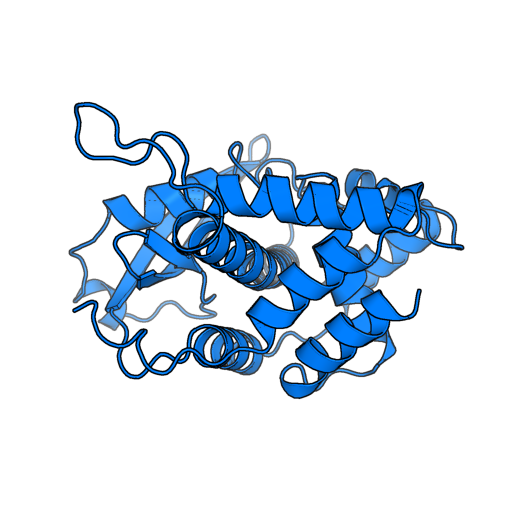.462 -4.480 4.354 1.00 91.44 182 GLU A C 1
ATOM 1507 O O . GLU A 1 182 ? -15.656 -4.536 4.618 1.00 91.44 182 GLU A O 1
ATOM 1512 N N . TRP A 1 183 ? -13.555 -4.183 5.288 1.00 92.50 183 TRP A N 1
ATOM 1513 C CA . TRP A 1 183 ? -13.943 -3.940 6.675 1.00 92.50 183 TRP A CA 1
ATOM 1514 C C . TRP A 1 183 ? -14.926 -2.772 6.808 1.00 92.50 183 TRP A C 1
ATOM 1516 O O . TRP A 1 183 ? -15.892 -2.874 7.566 1.00 92.50 183 TRP A O 1
ATOM 1526 N N . GLN A 1 184 ? -14.705 -1.674 6.080 1.00 92.81 184 GLN A N 1
ATOM 1527 C CA . GLN A 1 184 ? -15.641 -0.555 6.094 1.00 92.81 184 GLN A CA 1
ATOM 1528 C C . GLN A 1 184 ? -16.987 -0.943 5.481 1.00 92.81 184 GLN A C 1
ATOM 1530 O O . GLN A 1 184 ? -18.016 -0.602 6.058 1.00 92.81 184 GLN A O 1
ATOM 1535 N N . HIS A 1 185 ? -16.978 -1.660 4.356 1.00 92.25 185 HIS A N 1
ATOM 1536 C CA . HIS A 1 185 ? -18.185 -2.115 3.676 1.00 92.25 185 HIS A CA 1
ATOM 1537 C C . HIS A 1 185 ? -19.034 -3.022 4.574 1.00 92.25 185 HIS A C 1
ATOM 1539 O O . HIS A 1 185 ? -20.232 -2.786 4.697 1.00 92.25 185 HIS A O 1
ATOM 1545 N N . ASP A 1 186 ? -18.391 -3.983 5.241 1.00 88.81 186 ASP A N 1
ATOM 1546 C CA . ASP A 1 186 ? -19.037 -4.975 6.101 1.00 88.81 186 ASP A CA 1
ATOM 1547 C C . ASP A 1 186 ? -19.539 -4.374 7.425 1.00 88.81 186 ASP A C 1
ATOM 1549 O O . ASP A 1 186 ? -20.570 -4.788 7.943 1.00 88.81 186 ASP A O 1
ATOM 1553 N N . ARG A 1 187 ? -18.766 -3.466 8.046 1.00 85.62 187 ARG A N 1
ATOM 1554 C CA . ARG A 1 187 ? -18.949 -3.116 9.473 1.00 85.62 187 ARG A CA 1
ATOM 1555 C C . ARG A 1 187 ? -19.179 -1.645 9.772 1.00 85.62 187 ARG A C 1
ATOM 1557 O O . ARG A 1 187 ? -19.504 -1.322 10.910 1.00 85.62 187 ARG A O 1
ATOM 1564 N N . LYS A 1 188 ? -18.933 -0.746 8.819 1.00 85.12 188 LYS A N 1
ATOM 1565 C CA . LYS A 1 188 ? -19.007 0.701 9.065 1.00 85.12 188 LYS A CA 1
ATOM 1566 C C . LYS A 1 188 ? -20.067 1.373 8.209 1.00 85.12 188 LYS A C 1
ATOM 1568 O O . LYS A 1 188 ? -20.948 2.036 8.740 1.00 85.12 188 LYS A O 1
ATOM 1573 N N . LYS A 1 189 ? -19.953 1.248 6.890 1.00 89.56 189 LYS A N 1
ATOM 1574 C CA . LYS A 1 189 ? -20.890 1.814 5.926 1.00 89.56 189 LYS A CA 1
ATOM 1575 C C . LYS A 1 189 ? -20.806 1.028 4.627 1.00 89.56 189 LYS A C 1
ATOM 1577 O O . LYS A 1 189 ? -19.780 1.038 3.946 1.00 89.56 189 LYS A O 1
ATOM 1582 N N . ALA A 1 190 ? -21.917 0.392 4.271 1.00 92.44 190 ALA A N 1
ATOM 1583 C CA . ALA A 1 190 ? -22.005 -0.345 3.028 1.00 92.44 190 ALA A CA 1
ATOM 1584 C C . ALA A 1 190 ? -21.909 0.598 1.814 1.00 92.44 190 ALA A C 1
ATOM 1586 O O . ALA A 1 190 ? -22.485 1.689 1.799 1.00 92.44 190 ALA A O 1
ATOM 1587 N N . ILE A 1 191 ? -21.173 0.179 0.783 1.00 91.94 191 ILE A N 1
ATOM 1588 C CA . ILE A 1 191 ? -21.097 0.880 -0.494 1.00 91.94 191 ILE A CA 1
ATOM 1589 C C . ILE A 1 191 ? -22.384 0.572 -1.262 1.00 91.94 191 ILE A C 1
ATOM 1591 O O . ILE A 1 191 ? -22.806 -0.578 -1.348 1.00 91.94 191 ILE A O 1
ATOM 1595 N N . LYS A 1 192 ? -23.000 1.603 -1.844 1.00 92.38 192 LYS A N 1
ATOM 1596 C CA . LYS A 1 192 ? -24.221 1.454 -2.639 1.00 92.38 192 LYS A CA 1
ATOM 1597 C C . LYS A 1 192 ? -23.953 0.620 -3.896 1.00 92.38 192 LYS A C 1
ATOM 1599 O O . LYS A 1 192 ? -23.029 0.921 -4.653 1.00 92.38 192 LYS A O 1
ATOM 1604 N N . ILE A 1 193 ? -24.806 -0.366 -4.154 1.00 90.88 193 ILE A N 1
ATOM 1605 C CA . ILE A 1 193 ? -24.830 -1.111 -5.417 1.00 90.88 193 ILE A CA 1
ATOM 1606 C C . ILE A 1 193 ? -25.600 -0.278 -6.454 1.00 90.88 193 ILE A C 1
ATOM 1608 O O . ILE A 1 193 ? -26.671 0.261 -6.168 1.00 90.88 193 ILE A O 1
ATOM 1612 N N . LYS A 1 194 ? -25.024 -0.098 -7.646 1.00 88.38 194 LYS A N 1
ATOM 1613 C CA . LYS A 1 194 ? -25.668 0.605 -8.770 1.00 88.38 194 LYS A CA 1
ATOM 1614 C C . LYS A 1 194 ? -26.595 -0.344 -9.544 1.00 88.38 194 LYS A C 1
ATOM 1616 O O . LYS A 1 194 ? -26.495 -1.555 -9.401 1.00 88.38 194 LYS A O 1
ATOM 1621 N N . LYS A 1 195 ? -27.448 0.205 -10.421 1.00 86.62 195 LYS A N 1
ATOM 1622 C CA . LYS A 1 195 ? -28.436 -0.557 -11.221 1.00 86.62 195 LYS A CA 1
ATOM 1623 C C . LYS A 1 195 ? -27.835 -1.752 -11.983 1.00 86.62 195 LYS A C 1
ATOM 1625 O O . LYS A 1 195 ? -28.472 -2.783 -12.090 1.00 86.62 195 LYS A O 1
ATOM 1630 N N . HIS A 1 196 ? -26.593 -1.634 -12.450 1.00 80.81 196 HIS A N 1
ATOM 1631 C CA . HIS A 1 196 ? -25.853 -2.694 -13.150 1.00 80.81 196 HIS A CA 1
ATOM 1632 C C . HIS A 1 196 ? -25.188 -3.728 -12.206 1.00 80.81 196 HIS A C 1
ATOM 1634 O O . HIS A 1 196 ? -24.196 -4.349 -12.577 1.00 80.81 196 HIS A O 1
ATOM 1640 N N . GLY A 1 197 ? -25.609 -3.826 -10.940 1.00 80.06 197 GLY A N 1
ATOM 1641 C CA . GLY A 1 197 ? -25.135 -4.834 -9.980 1.00 80.06 197 GLY A CA 1
ATOM 1642 C C . GLY A 1 197 ? -23.726 -4.632 -9.402 1.00 80.06 197 GLY A C 1
ATOM 1643 O O . GLY A 1 197 ? -23.310 -5.401 -8.544 1.00 80.06 197 GLY A O 1
ATOM 1644 N N . ARG A 1 198 ? -22.978 -3.591 -9.804 1.00 81.62 198 ARG A N 1
ATOM 1645 C CA . ARG A 1 198 ? -21.623 -3.321 -9.270 1.00 81.62 198 ARG A CA 1
ATOM 1646 C C . ARG A 1 198 ? -21.645 -2.220 -8.213 1.00 81.62 198 ARG A C 1
ATOM 1648 O O . ARG A 1 198 ? -22.457 -1.292 -8.284 1.00 81.62 198 ARG A O 1
ATOM 1655 N N . LEU A 1 199 ? -20.709 -2.295 -7.268 1.00 86.12 199 LEU A N 1
ATOM 1656 C CA . LEU A 1 199 ? -20.486 -1.259 -6.258 1.00 86.12 199 LEU A CA 1
ATOM 1657 C C . LEU A 1 199 ? -20.207 0.102 -6.911 1.00 86.12 199 LEU A C 1
ATOM 1659 O O . LEU A 1 199 ? -19.535 0.193 -7.941 1.00 86.12 199 LEU A O 1
ATOM 1663 N N . SER A 1 200 ? -20.705 1.177 -6.301 1.00 87.50 200 SER A N 1
ATOM 1664 C CA . SER A 1 200 ? -20.511 2.540 -6.806 1.00 87.50 200 SER A CA 1
ATOM 1665 C C . SER A 1 200 ? -19.051 2.999 -6.778 1.00 87.50 200 SER A C 1
ATOM 1667 O O . SER A 1 200 ? -18.671 3.846 -7.586 1.00 87.50 200 SER A O 1
ATOM 1669 N N . VAL A 1 201 ? -18.250 2.417 -5.883 1.00 90.00 201 VAL A N 1
ATOM 1670 C CA . VAL A 1 201 ? -16.804 2.604 -5.731 1.00 90.00 201 VAL A CA 1
ATOM 1671 C C . VAL A 1 201 ? -16.179 1.238 -5.430 1.00 90.00 201 VAL A C 1
ATOM 1673 O O . VAL A 1 201 ? -16.764 0.435 -4.708 1.00 90.00 201 VAL A O 1
ATOM 1676 N N . SER A 1 202 ? -14.989 0.954 -5.970 1.00 89.19 202 SER A N 1
ATOM 1677 C CA . SER A 1 202 ? -14.267 -0.289 -5.652 1.00 89.19 202 SER A CA 1
ATOM 1678 C C . SER A 1 202 ? -13.889 -0.346 -4.169 1.00 89.19 202 SER A C 1
ATOM 1680 O O . SER A 1 202 ? -13.489 0.680 -3.614 1.00 89.19 202 SER A O 1
ATOM 1682 N N . LEU A 1 203 ? -13.871 -1.540 -3.574 1.00 91.50 203 LEU A N 1
ATOM 1683 C CA . LEU A 1 203 ? -13.406 -1.749 -2.196 1.00 91.50 203 LEU A CA 1
ATOM 1684 C C . LEU A 1 203 ? -12.005 -1.168 -1.960 1.00 91.50 203 LEU A C 1
ATOM 1686 O O . LEU A 1 203 ? -11.796 -0.461 -0.980 1.00 91.50 203 LEU A O 1
ATOM 1690 N N . PHE A 1 204 ? -11.073 -1.363 -2.901 1.00 92.44 204 PHE A N 1
ATOM 1691 C CA . PHE A 1 204 ? -9.738 -0.762 -2.826 1.00 92.44 204 PHE A CA 1
ATOM 1692 C C . PHE A 1 204 ? -9.788 0.759 -2.652 1.00 92.44 204 PHE A C 1
ATOM 1694 O O . PHE A 1 204 ? -9.209 1.270 -1.702 1.00 92.44 204 PHE A O 1
ATOM 1701 N N . ARG A 1 205 ? -10.483 1.481 -3.543 1.00 93.69 205 ARG A N 1
ATOM 1702 C CA . ARG A 1 205 ? -10.595 2.947 -3.480 1.00 93.69 205 ARG A CA 1
ATOM 1703 C C . ARG A 1 205 ? -11.240 3.399 -2.169 1.00 93.69 205 ARG A C 1
ATOM 1705 O O . ARG A 1 205 ? -10.693 4.261 -1.491 1.00 93.69 205 ARG A O 1
ATOM 1712 N N . TYR A 1 206 ? -12.334 2.751 -1.770 1.00 94.69 206 TYR A N 1
ATOM 1713 C CA . TYR A 1 206 ? -13.012 3.062 -0.514 1.00 94.69 206 TYR A CA 1
ATOM 1714 C C . TYR A 1 206 ? -12.097 2.887 0.710 1.00 94.69 206 TYR A C 1
ATOM 1716 O O . TYR A 1 206 ? -12.112 3.688 1.646 1.00 94.69 206 TYR A O 1
ATOM 1724 N N . GLY A 1 207 ? -11.255 1.856 0.690 1.00 95.50 207 GLY A N 1
ATOM 1725 C CA . GLY A 1 207 ? -10.235 1.638 1.703 1.00 95.50 207 GLY A CA 1
ATOM 1726 C C . GLY A 1 207 ? -9.047 2.590 1.617 1.00 95.50 207 GLY A C 1
ATOM 1727 O O . GLY A 1 207 ? -8.608 3.081 2.651 1.00 95.50 207 GLY A O 1
ATOM 1728 N N . LEU A 1 208 ? -8.551 2.892 0.417 1.00 96.31 208 LEU A N 1
ATOM 1729 C CA . LEU A 1 208 ? -7.433 3.809 0.182 1.00 96.31 208 LEU A CA 1
ATOM 1730 C C . LEU A 1 208 ? -7.723 5.188 0.778 1.00 96.31 208 LEU A C 1
ATOM 1732 O O . LEU A 1 208 ? -6.897 5.711 1.525 1.00 96.31 208 LEU A O 1
ATOM 1736 N N . ASP A 1 209 ? -8.912 5.732 0.512 1.00 96.12 209 ASP A N 1
ATOM 1737 C CA . ASP A 1 209 ? -9.323 7.042 1.024 1.00 96.12 209 ASP A CA 1
ATOM 1738 C C . ASP A 1 209 ? -9.378 7.037 2.566 1.00 96.12 209 ASP A C 1
ATOM 1740 O O . ASP A 1 209 ? -8.957 7.989 3.228 1.00 96.12 209 ASP A O 1
ATOM 1744 N N . TYR A 1 210 ? -9.808 5.922 3.168 1.00 96.31 210 TYR A N 1
ATOM 1745 C CA . TYR A 1 210 ? -9.849 5.774 4.622 1.00 96.31 210 TYR A CA 1
ATOM 1746 C C . TYR A 1 210 ? -8.471 5.612 5.262 1.00 96.31 210 TYR A C 1
ATOM 1748 O O . TYR A 1 210 ? -8.192 6.240 6.284 1.00 96.31 210 TYR A O 1
ATOM 1756 N N . VAL A 1 211 ? -7.599 4.786 4.677 1.00 96.12 211 VAL A N 1
ATOM 1757 C CA . VAL A 1 211 ? -6.222 4.606 5.155 1.00 96.12 211 VAL A CA 1
ATOM 1758 C C . VAL A 1 211 ? -5.463 5.927 5.041 1.00 96.12 211 VAL A C 1
ATOM 1760 O O . VAL A 1 211 ? -4.807 6.332 6.000 1.00 96.12 211 VAL A O 1
ATOM 1763 N N . GLN A 1 212 ? -5.603 6.644 3.923 1.00 96.06 212 GLN A N 1
ATOM 1764 C CA . GLN A 1 212 ? -5.030 7.978 3.746 1.00 96.06 212 GLN A CA 1
ATOM 1765 C C . GLN A 1 212 ? -5.533 8.943 4.826 1.00 96.06 212 GLN A C 1
ATOM 1767 O O . GLN A 1 212 ? -4.721 9.589 5.488 1.00 96.06 212 GLN A O 1
ATOM 1772 N N . MET A 1 213 ? -6.848 9.006 5.055 1.00 95.69 213 MET A N 1
ATOM 1773 C CA . MET A 1 213 ? -7.440 9.839 6.105 1.00 95.69 213 MET A CA 1
ATOM 1774 C C . MET A 1 213 ? -6.896 9.479 7.494 1.00 95.69 213 MET A C 1
ATOM 1776 O O . MET A 1 213 ? -6.512 10.373 8.249 1.00 95.69 213 MET A O 1
ATOM 1780 N N . ALA A 1 214 ? -6.798 8.189 7.824 1.00 94.62 214 ALA A N 1
ATOM 1781 C CA . ALA A 1 214 ? -6.261 7.726 9.101 1.00 94.62 214 ALA A CA 1
ATOM 1782 C C . ALA A 1 214 ? -4.786 8.123 9.286 1.00 94.62 214 ALA A C 1
ATOM 1784 O O . ALA A 1 214 ? -4.405 8.578 10.367 1.00 94.62 214 ALA A O 1
ATOM 1785 N N . ILE A 1 215 ? -3.967 8.009 8.234 1.00 93.50 215 ILE A N 1
ATOM 1786 C CA . ILE A 1 215 ? -2.558 8.425 8.254 1.00 93.50 215 ILE A CA 1
ATOM 1787 C C . ILE A 1 215 ? -2.443 9.946 8.414 1.00 93.50 215 ILE A C 1
ATOM 1789 O O . ILE A 1 215 ? -1.704 10.410 9.279 1.00 93.50 215 ILE A O 1
ATOM 1793 N N . LEU A 1 216 ? -3.188 10.730 7.630 1.00 92.62 216 LEU A N 1
ATOM 1794 C CA . LEU A 1 216 ? -3.157 12.194 7.701 1.00 92.62 216 LEU A CA 1
ATOM 1795 C C . LEU A 1 216 ? -3.633 12.710 9.062 1.00 92.62 216 LEU A C 1
ATOM 1797 O O . LEU A 1 216 ? -3.034 13.630 9.609 1.00 92.62 216 LEU A O 1
ATOM 1801 N N . ARG A 1 217 ? -4.660 12.089 9.655 1.00 92.56 217 ARG A N 1
ATOM 1802 C CA . ARG A 1 217 ? -5.130 12.441 11.003 1.00 92.56 217 ARG A CA 1
ATOM 1803 C C . ARG A 1 217 ? -4.135 12.074 12.098 1.00 92.56 217 ARG A C 1
ATOM 1805 O O . ARG A 1 217 ? -3.977 12.844 13.045 1.00 92.56 217 ARG A O 1
ATOM 1812 N N . LEU A 1 218 ? -3.464 10.929 11.974 1.00 90.88 218 LEU A N 1
ATOM 1813 C CA . LEU A 1 218 ? -2.378 10.556 12.878 1.00 90.88 218 LEU A CA 1
ATOM 1814 C C . LEU A 1 218 ? -1.241 11.580 12.806 1.00 90.88 218 LEU A C 1
ATOM 1816 O O . LEU A 1 218 ? -0.719 11.987 13.838 1.00 90.88 218 LEU A O 1
ATOM 1820 N N . ILE A 1 219 ? -0.869 11.981 11.591 1.00 88.69 219 ILE A N 1
ATOM 1821 C CA . ILE A 1 219 ? 0.245 12.888 11.334 1.00 88.69 219 ILE A CA 1
ATOM 1822 C C . ILE A 1 219 ? -0.067 14.324 11.775 1.00 88.69 219 ILE A C 1
ATOM 1824 O O . ILE A 1 219 ? 0.739 14.923 12.476 1.00 88.69 219 ILE A O 1
ATOM 1828 N N . GLY A 1 220 ? -1.207 14.876 11.357 1.00 86.50 220 GLY A N 1
ATOM 1829 C CA . GLY A 1 220 ? -1.541 16.285 11.577 1.00 86.50 220 GLY A CA 1
ATOM 1830 C C . GLY A 1 220 ? -2.126 16.581 12.955 1.00 86.50 220 GLY A C 1
ATOM 1831 O O . GLY A 1 220 ? -1.955 17.680 13.461 1.00 86.50 220 GLY A O 1
ATOM 1832 N N . PHE A 1 221 ? -2.803 15.607 13.574 1.00 87.69 221 PHE A N 1
ATOM 1833 C CA . PHE A 1 221 ? -3.562 15.824 14.814 1.00 87.69 221 PHE A CA 1
ATOM 1834 C C . PHE A 1 221 ? -3.259 14.794 15.911 1.00 87.69 221 PHE A C 1
ATOM 1836 O O . PHE A 1 221 ? -3.961 14.753 16.919 1.00 87.69 221 PHE A O 1
ATOM 1843 N N . GLY A 1 222 ? -2.297 13.884 15.711 1.00 85.06 222 GLY A N 1
ATOM 1844 C CA . GLY A 1 222 ? -1.982 12.831 16.685 1.00 85.06 222 GLY A CA 1
ATOM 1845 C C . GLY A 1 222 ? -3.102 11.802 16.909 1.00 85.06 222 GLY A C 1
ATOM 1846 O O . GLY A 1 222 ? -3.014 10.979 17.824 1.00 85.06 222 GLY A O 1
ATOM 1847 N N . LYS A 1 223 ? -4.164 11.805 16.086 1.00 88.50 223 LYS A N 1
ATOM 1848 C CA . LYS A 1 223 ? -5.343 10.938 16.260 1.00 88.50 223 LYS A CA 1
ATOM 1849 C C . LYS A 1 223 ? -5.026 9.491 15.876 1.00 88.50 223 LYS A C 1
ATOM 1851 O O . LYS A 1 223 ? -5.199 9.074 14.733 1.00 88.50 223 LYS A O 1
ATOM 1856 N N . LYS A 1 224 ? -4.580 8.711 16.861 1.00 89.75 224 LYS A N 1
ATOM 1857 C CA . LYS A 1 224 ? -4.131 7.320 16.687 1.00 89.75 224 LYS A CA 1
ATOM 1858 C C . LYS A 1 224 ? -5.239 6.286 16.499 1.00 89.75 224 LYS A C 1
ATOM 1860 O O . LYS A 1 224 ? -4.970 5.225 15.946 1.00 89.75 224 LYS A O 1
ATOM 1865 N N . GLU A 1 225 ? -6.463 6.569 16.936 1.00 90.81 225 GLU A N 1
ATOM 1866 C CA . GLU A 1 225 ? -7.518 5.548 17.011 1.00 90.81 225 GLU A CA 1
ATOM 1867 C C . GLU A 1 225 ? -7.916 4.986 15.644 1.00 90.81 225 GLU A C 1
ATOM 1869 O O . GLU A 1 225 ? -8.025 3.773 15.473 1.00 90.81 225 GLU A O 1
ATOM 1874 N N . GLU A 1 226 ? -8.038 5.840 14.628 1.00 91.06 226 GLU A N 1
ATOM 1875 C CA . GLU A 1 226 ? -8.346 5.374 13.273 1.00 91.06 226 GLU A CA 1
ATOM 1876 C C . GLU A 1 226 ? -7.190 4.590 12.655 1.00 91.06 226 GLU A C 1
ATOM 1878 O O . GLU A 1 226 ? -7.408 3.566 12.006 1.00 91.06 226 GLU A O 1
ATOM 1883 N N . PHE A 1 227 ? -5.951 5.007 12.926 1.00 91.62 227 PHE A N 1
ATOM 1884 C CA . PHE A 1 227 ? -4.776 4.292 12.447 1.00 91.62 227 PHE A CA 1
ATOM 1885 C C . PHE A 1 227 ? -4.643 2.905 13.096 1.00 91.62 227 PHE A C 1
ATOM 1887 O O . PHE A 1 227 ? -4.391 1.916 12.412 1.00 91.62 227 PHE A O 1
ATOM 1894 N N . LYS A 1 228 ? -4.901 2.791 14.405 1.00 91.31 228 LYS A N 1
ATOM 1895 C CA . LYS A 1 228 ? -4.932 1.498 15.106 1.00 91.31 228 LYS A CA 1
ATOM 1896 C C . LYS A 1 228 ? -5.983 0.552 14.528 1.00 91.31 228 LYS A C 1
ATOM 1898 O O . LYS A 1 228 ? -5.694 -0.632 14.369 1.00 91.31 228 LYS A O 1
ATOM 1903 N N . LYS A 1 229 ? -7.175 1.054 14.178 1.00 90.94 229 LYS A N 1
ATOM 1904 C CA . LYS A 1 229 ? -8.229 0.239 13.545 1.00 90.94 229 LYS A CA 1
ATOM 1905 C C . LYS A 1 229 ? -7.752 -0.344 12.218 1.00 90.94 229 LYS A C 1
ATOM 1907 O O . LYS A 1 229 ? -7.853 -1.554 12.032 1.00 90.94 229 LYS A O 1
ATOM 1912 N N . VAL A 1 230 ? -7.174 0.475 11.333 1.00 91.50 230 VAL A N 1
ATOM 1913 C CA . VAL A 1 230 ? -6.674 -0.019 10.035 1.00 91.50 230 VAL A CA 1
ATOM 1914 C C . VAL A 1 230 ? -5.452 -0.930 10.175 1.00 91.50 230 VAL A C 1
ATOM 1916 O O . VAL A 1 230 ? -5.287 -1.845 9.373 1.00 91.50 230 VAL A O 1
ATOM 1919 N N . LEU A 1 231 ? -4.619 -0.750 11.207 1.00 90.50 231 LEU A N 1
ATOM 1920 C CA . LEU A 1 231 ? -3.526 -1.678 11.520 1.00 90.50 231 LEU A CA 1
ATOM 1921 C C . LEU A 1 231 ? -4.031 -3.023 12.047 1.00 90.50 231 LEU A C 1
ATOM 1923 O O . LEU A 1 231 ? -3.489 -4.068 11.690 1.00 90.50 231 LEU A O 1
ATOM 1927 N N . ALA A 1 232 ? -5.075 -3.020 12.878 1.00 88.50 232 ALA A N 1
ATOM 1928 C CA . ALA A 1 232 ? -5.653 -4.245 13.421 1.00 88.50 232 ALA A CA 1
ATOM 1929 C C . ALA A 1 232 ? -6.190 -5.167 12.315 1.00 88.50 232 ALA A C 1
ATOM 1931 O O . ALA A 1 232 ? -6.168 -6.385 12.473 1.00 88.50 232 ALA A O 1
ATOM 1932 N N . ILE A 1 233 ? -6.614 -4.610 11.176 1.00 87.50 233 ILE A N 1
ATOM 1933 C CA . ILE A 1 233 ? -7.060 -5.379 10.005 1.00 87.50 233 ILE A CA 1
ATOM 1934 C C . ILE A 1 233 ? -5.929 -6.246 9.441 1.00 87.50 233 ILE A C 1
ATOM 1936 O O . ILE A 1 233 ? -6.178 -7.395 9.093 1.00 87.50 233 ILE A O 1
ATOM 1940 N N . LEU A 1 234 ? -4.688 -5.747 9.425 1.00 83.44 234 LEU A N 1
ATOM 1941 C CA . LEU A 1 234 ? -3.520 -6.518 8.980 1.00 83.44 234 LEU A CA 1
ATOM 1942 C C . LEU A 1 234 ? -3.122 -7.631 9.962 1.00 83.44 234 LEU A C 1
ATOM 1944 O O . LEU A 1 234 ? -2.407 -8.553 9.581 1.00 83.44 234 LEU A O 1
ATOM 1948 N N . ARG A 1 235 ? -3.558 -7.548 11.227 1.00 78.88 235 ARG A N 1
ATOM 1949 C CA . ARG A 1 235 ? -3.301 -8.580 12.249 1.00 78.88 235 ARG A CA 1
ATOM 1950 C C . ARG A 1 235 ? -4.360 -9.679 12.267 1.00 78.88 235 ARG A C 1
ATOM 1952 O O . ARG A 1 235 ? -4.062 -10.799 12.671 1.00 78.88 235 ARG A O 1
ATOM 1959 N N . LYS A 1 236 ? -5.600 -9.358 11.894 1.00 69.56 236 LYS A N 1
ATOM 1960 C CA . LYS A 1 236 ? -6.726 -10.290 11.980 1.00 69.56 236 LYS A CA 1
ATOM 1961 C C . LYS A 1 236 ? -6.643 -11.337 10.870 1.00 69.56 236 LYS A C 1
ATOM 1963 O O . LYS A 1 236 ? -6.931 -11.036 9.715 1.00 69.56 236 LYS A O 1
ATOM 1968 N N . LYS A 1 237 ? -6.350 -12.582 11.249 1.00 58.75 237 LYS A N 1
ATOM 1969 C CA . LYS A 1 237 ? -6.705 -13.754 10.443 1.00 58.75 237 LYS A CA 1
ATOM 1970 C C . LYS A 1 237 ? -8.227 -13.905 10.507 1.00 58.75 237 LYS A C 1
ATOM 1972 O O . LYS A 1 237 ? -8.764 -14.133 11.588 1.00 58.75 237 LYS A O 1
ATOM 1977 N N . LYS A 1 238 ? -8.941 -13.689 9.399 1.00 55.25 238 LYS A N 1
ATOM 1978 C CA . LYS A 1 238 ? -10.356 -14.088 9.304 1.00 55.25 238 LYS A CA 1
ATOM 1979 C C . LYS A 1 238 ? -10.353 -15.561 8.865 1.00 55.25 238 LYS A C 1
ATOM 1981 O O . LYS A 1 238 ? -9.909 -15.802 7.747 1.00 55.25 238 LYS A O 1
ATOM 1986 N N . PRO A 1 239 ? -10.837 -16.508 9.686 1.00 44.97 239 PRO A N 1
ATOM 1987 C CA . PRO A 1 239 ? -10.910 -17.923 9.305 1.00 44.97 239 PRO A CA 1
ATOM 1988 C C . PRO A 1 239 ? -11.934 -18.203 8.187 1.00 44.97 239 PRO A C 1
ATOM 1990 O O . PRO A 1 239 ? -11.872 -19.241 7.551 1.00 44.97 239 PRO A O 1
ATOM 1993 N N . ASP A 1 240 ? -12.839 -17.262 7.904 1.00 46.53 240 ASP A N 1
ATOM 1994 C CA . ASP A 1 240 ? -14.015 -17.474 7.043 1.00 46.53 240 ASP A CA 1
ATOM 1995 C C . ASP A 1 240 ? -13.862 -16.916 5.609 1.00 46.53 240 ASP A C 1
ATOM 1997 O O . ASP A 1 240 ? -14.835 -16.621 4.915 1.00 46.53 240 ASP A O 1
ATOM 2001 N N . ARG A 1 241 ? -12.623 -16.677 5.158 1.00 54.88 241 ARG A N 1
ATOM 2002 C CA . ARG A 1 241 ? -12.344 -16.142 3.806 1.00 54.88 241 ARG A CA 1
ATOM 2003 C C . ARG A 1 241 ? -12.270 -17.224 2.721 1.00 54.88 241 ARG A C 1
ATOM 2005 O O . ARG A 1 241 ? -12.040 -16.905 1.561 1.00 54.88 241 ARG A O 1
ATOM 2012 N N . THR A 1 242 ? -12.511 -18.472 3.105 1.00 40.94 242 THR A N 1
ATOM 2013 C CA . THR A 1 242 ? -12.522 -19.690 2.284 1.00 40.94 242 THR A CA 1
ATOM 2014 C C . THR A 1 242 ? -13.760 -19.861 1.409 1.00 40.94 242 THR A C 1
ATOM 2016 O O . THR A 1 242 ? -13.728 -20.643 0.464 1.00 40.94 242 THR A O 1
ATOM 2019 N N . ARG A 1 243 ? -14.851 -19.133 1.672 1.00 35.31 243 ARG A N 1
ATOM 2020 C CA . ARG A 1 243 ? -16.080 -19.203 0.865 1.00 35.31 243 ARG A CA 1
ATOM 2021 C C . ARG A 1 243 ? -16.062 -18.184 -0.273 1.00 35.31 243 ARG A C 1
ATOM 2023 O O . ARG A 1 243 ? -16.760 -17.175 -0.224 1.00 35.31 243 ARG A O 1
ATOM 2030 N N . ALA A 1 244 ? -15.218 -18.424 -1.263 1.00 36.53 244 ALA A N 1
ATOM 2031 C CA . ALA A 1 244 ? -15.335 -17.819 -2.587 1.00 36.53 244 ALA A CA 1
ATOM 2032 C C . ALA A 1 244 ? -14.582 -18.706 -3.588 1.00 36.53 244 ALA A C 1
ATOM 2034 O O . ALA A 1 244 ? -13.522 -18.327 -4.084 1.00 36.53 244 ALA A O 1
ATOM 2035 N N . LEU A 1 245 ? -15.098 -19.920 -3.783 1.00 32.09 245 LEU A N 1
ATOM 2036 C CA . LEU A 1 245 ? -14.992 -20.616 -5.063 1.00 32.09 245 LEU A CA 1
ATOM 2037 C C . LEU A 1 245 ? -16.259 -20.283 -5.849 1.00 32.09 245 LEU A C 1
ATOM 2039 O O . LEU A 1 245 ? -17.329 -20.260 -5.195 1.00 32.09 245 LEU A O 1
#

Radius of gyration: 17.43 Å; Cα contacts (8 Å, |Δi|>4): 342; chains: 1; bounding box: 49×40×44 Å

Foldseek 3Di:
DVLLVLVLVLLVVLPVDDSVLSSLLSLQLLLLLQVLEQALLNSLPRAPDPDDSVVNSVVLVCSLVPPDDDLVSLLVLLCQLLVDPDWQKDWDWDWADQPPDTDIDIFIFTDAPLATQGSADPDDDPCNVVSHDRPPRVVVVVVCCPPLGSNLSNHPDDDVSSSSVSSSSVSVSQSLLLLQLVCCCPPPNNFDQDPVRDGPDHSSSSSSVQCNVQSCCCRVPVPNPSVVVSSVSSVDDDPPSHPDD

pLDDT: mean 80.95, std 15.06, range [32.09, 96.31]

Nearest PDB structures (foldseek):
  1whq-assembly1_A  TM=3.766E-01  e=5.710E+00  Mus musculus
  7zcw-assembly1_C  TM=3.392E-01  e=4.717E+00  Homo sapiens
  5tqu-assembly3_B  TM=2.029E-01  e=3.219E+00  Trypanosoma brucei brucei TREU927
  7q6y-assembly1_A  TM=1.742E-01  e=7.249E+00  Clostridium butyricum

Mean predicted aligned error: 7.32 Å

Solvent-accessible surface area (backbone atoms only — not comparable to full-atom values): 13706 Å² total; per-residue (Å²): 118,68,70,62,51,54,56,31,54,62,48,47,75,46,43,90,58,59,72,69,58,41,47,49,50,48,53,50,41,50,14,28,56,63,55,37,31,40,27,57,72,67,22,31,67,53,59,99,56,97,62,56,44,65,62,48,29,54,50,52,52,46,46,52,68,70,57,84,81,62,54,65,40,54,31,50,43,50,40,53,50,53,41,63,84,77,79,48,64,34,71,52,77,46,80,43,66,52,89,95,44,79,47,77,43,73,44,36,23,36,50,52,89,82,35,32,43,60,46,65,58,96,67,95,56,86,70,65,67,78,60,77,77,61,71,70,32,44,52,55,38,53,41,35,43,23,85,65,40,33,22,46,71,56,36,82,69,80,54,66,72,40,42,54,54,50,51,53,48,48,26,56,48,46,52,54,18,27,54,42,13,47,50,33,35,77,74,74,56,67,68,58,67,40,97,86,74,43,59,74,61,56,44,41,51,59,7,38,57,48,53,31,49,20,50,51,37,30,71,77,66,63,43,51,69,56,39,50,54,59,51,48,55,68,68,47,68,50,89,77,63,69,84,65,127